Protein AF-S9VKH1-F1 (afdb_monomer)

Secondary structure (DSSP, 8-state):
-------HHHHHHHHHHHHHHSTT--PPPPPHHHHHHHHHHHHHHHHHHHHHHHHHHHSSSTT--HHHHHHHHHHHHHTT--HHHHHHHHHHHHH-HHHHHHHHHTGGG-GGGS--S-S---GGGTTSPPPP--------SSPPPP---------------------------HHHHHHHHHHHHHHHHHHHHHHHHH---HHHHHHHHHHHHHHHHHHHHHHHHHHT--

Sequence (230 aa):
MSYDEQSAPTMVYASLREAQKQGGGSLRPIPSYALYKVAREEELCVYRGACRVFLMHYGTATSLSKSAKRTLEDLRDELAIPAERADLELQAAAQDAVVQGVHRSGVLARRACFYDGVEDVPLEHAVQHAEDDDCVLLAPSKAMRVEGASSEGGARTGGAPTAGRTGAPRRKTPQAALLASINKIGREVAEAAKELVYTNDPKIRKEKTDVLLAKKEALLQLKKEISTYE

InterPro domains:
  IPR036142 ENT domain-like superfamily [G3DSA:1.10.1240.40] (32-203)

Organism: NCBI:txid28005

pLDDT: mean 70.94, std 22.24, range [27.12, 98.19]

Nearest PDB structures (foldseek):
  7s5k-assembly1_F  TM=8.665E-01  e=4.838E+00  Myxococcus xanthus
  7s5c-assembly1_D  TM=8.658E-01  e=5.660E+00  Myxococcus xanthus
  7s5c-assembly1_F  TM=8.651E-01  e=7.746E+00  Myxococcus xanthus

Foldseek 3Di:
DDPPPDQLVNVVVVLVVVCVVPPDDPRDDRDVVSVVVVLLVVLLVVLLVLLLVQCLAQVAPVRRDPVSVVVSVVSCVVSVPDPVSSVVSNVVSNPDPVSNLSNQQCCVVVVVVDDPVPPVDPPVPVPDDDDDPVPDSDHPPDDDDDDDDDDDDDDDDDDDDDDDDDDDDDDQDPVNVLVVVVVVLVVLLVVLVVCLVPDPDPVSVVVSVVVNVVSVVVVVVSVVVVVVVD

Structure (mmCIF, N/CA/C/O backbone):
data_AF-S9VKH1-F1
#
_entry.id   AF-S9VKH1-F1
#
loop_
_atom_site.group_PDB
_atom_site.id
_atom_site.type_symbol
_atom_site.label_atom_id
_atom_site.label_alt_id
_atom_site.label_comp_id
_atom_site.label_asym_id
_atom_site.label_entity_id
_atom_site.label_seq_id
_atom_site.pdbx_PDB_ins_code
_atom_site.Cartn_x
_atom_site.Cartn_y
_atom_site.Cartn_z
_atom_site.occupancy
_atom_site.B_iso_or_equiv
_atom_site.auth_seq_id
_atom_site.auth_comp_id
_atom_site.auth_asym_id
_atom_site.auth_atom_id
_atom_site.pdbx_PDB_model_num
ATOM 1 N N . MET A 1 1 ? 11.297 11.214 -26.733 1.00 36.59 1 MET A N 1
ATOM 2 C CA . MET A 1 1 ? 11.580 9.854 -26.231 1.00 36.59 1 MET A CA 1
ATOM 3 C C . MET A 1 1 ? 10.374 9.427 -25.419 1.00 36.59 1 MET A C 1
ATOM 5 O O . MET A 1 1 ? 10.215 9.932 -24.316 1.00 36.59 1 MET A O 1
ATOM 9 N N . SER A 1 2 ? 9.472 8.631 -26.000 1.00 32.81 2 SER A N 1
ATOM 10 C CA . SER A 1 2 ? 8.360 8.058 -25.240 1.00 32.81 2 SER A CA 1
ATOM 11 C C . SER A 1 2 ? 8.916 6.914 -24.400 1.00 32.81 2 SER A C 1
ATOM 13 O O . SER A 1 2 ? 9.533 5.988 -24.922 1.00 32.81 2 SER A O 1
ATOM 15 N N . TYR A 1 3 ? 8.775 7.029 -23.085 1.00 42.91 3 TYR A N 1
ATOM 16 C CA . TYR A 1 3 ? 8.915 5.887 -22.198 1.00 42.91 3 TYR A CA 1
ATOM 17 C C . TYR A 1 3 ? 7.622 5.095 -22.364 1.00 42.91 3 TYR A C 1
ATOM 19 O O . TYR A 1 3 ? 6.601 5.491 -21.809 1.00 42.91 3 TYR A O 1
ATOM 27 N N . ASP A 1 4 ? 7.641 4.067 -23.214 1.00 43.91 4 ASP A N 1
ATOM 28 C CA . ASP A 1 4 ? 6.502 3.163 -23.365 1.00 43.91 4 ASP A CA 1
ATOM 29 C C . ASP A 1 4 ? 6.060 2.660 -21.982 1.00 43.91 4 ASP A C 1
ATOM 31 O O . ASP A 1 4 ? 6.888 2.329 -21.129 1.00 43.91 4 ASP A O 1
ATOM 35 N N . GLU A 1 5 ? 4.744 2.673 -21.774 1.00 48.44 5 GLU A N 1
ATOM 36 C CA . GLU A 1 5 ? 3.996 2.552 -20.517 1.00 48.44 5 GLU A CA 1
ATOM 37 C C . GLU A 1 5 ? 4.103 1.170 -19.843 1.00 48.44 5 GLU A C 1
ATOM 39 O O . GLU A 1 5 ? 3.107 0.533 -19.505 1.00 48.44 5 GLU A O 1
ATOM 44 N N . GLN A 1 6 ? 5.312 0.669 -19.613 1.00 53.62 6 GLN A N 1
ATOM 45 C CA . GLN A 1 6 ? 5.518 -0.438 -18.687 1.00 53.62 6 GLN A CA 1
ATOM 46 C C . GLN A 1 6 ? 5.654 0.128 -17.273 1.00 53.62 6 GLN A C 1
ATOM 48 O O . GLN A 1 6 ? 6.485 0.998 -17.005 1.00 53.62 6 GLN A O 1
ATOM 53 N N . SER A 1 7 ? 4.803 -0.351 -16.360 1.00 65.31 7 SER A N 1
ATOM 54 C CA . SER A 1 7 ? 4.832 0.030 -14.947 1.00 65.31 7 SER A CA 1
ATOM 55 C C . SER A 1 7 ? 6.255 -0.133 -14.391 1.00 65.31 7 SER A C 1
ATOM 57 O O . SER A 1 7 ? 6.882 -1.178 -14.573 1.00 65.31 7 SER A O 1
ATOM 59 N N . ALA A 1 8 ? 6.791 0.907 -13.742 1.00 64.56 8 ALA A N 1
ATOM 60 C CA . ALA A 1 8 ? 8.169 0.923 -13.241 1.00 64.56 8 ALA A CA 1
ATOM 61 C C . ALA A 1 8 ? 8.512 -0.282 -12.332 1.00 64.56 8 ALA A C 1
ATOM 63 O O . ALA A 1 8 ? 9.588 -0.852 -12.521 1.00 64.56 8 ALA A O 1
ATOM 64 N N . PRO A 1 9 ? 7.609 -0.762 -11.449 1.00 62.75 9 PRO A N 1
ATOM 65 C CA . PRO A 1 9 ? 7.776 -2.035 -10.743 1.00 62.75 9 PRO A CA 1
ATOM 66 C C . PRO A 1 9 ? 8.068 -3.218 -11.668 1.00 62.75 9 PRO A C 1
ATOM 68 O O . PRO A 1 9 ? 9.020 -3.968 -11.453 1.00 62.75 9 PRO A O 1
ATOM 71 N N . THR A 1 10 ? 7.299 -3.367 -12.747 1.00 69.38 10 THR A N 1
ATOM 72 C CA . THR A 1 10 ? 7.461 -4.460 -13.713 1.00 69.38 10 THR A CA 1
ATOM 73 C C . THR A 1 10 ? 8.829 -4.409 -14.390 1.00 69.38 10 THR A C 1
ATOM 75 O O . THR A 1 10 ? 9.480 -5.445 -14.518 1.00 69.38 10 THR A O 1
ATOM 78 N N . MET A 1 11 ? 9.303 -3.210 -14.741 1.00 66.75 11 MET A N 1
ATOM 7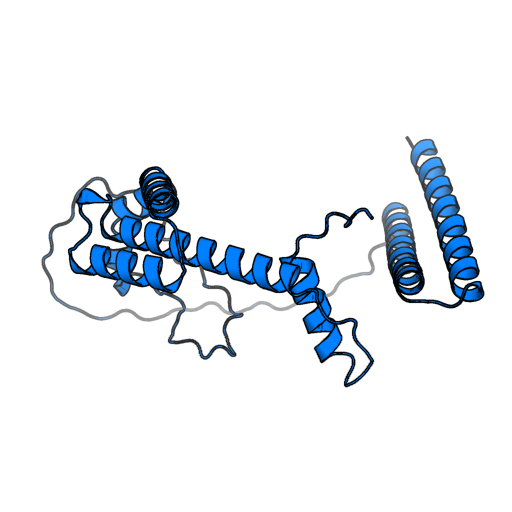9 C CA . MET A 1 11 ? 10.637 -2.998 -15.314 1.00 66.75 11 MET A CA 1
ATOM 80 C C . MET A 1 11 ? 11.759 -3.408 -14.352 1.00 66.75 11 MET A C 1
ATOM 82 O O . MET A 1 11 ? 12.715 -4.066 -14.770 1.00 66.75 11 MET A O 1
ATOM 86 N N . VAL A 1 12 ? 11.643 -3.061 -13.065 1.00 65.69 12 VAL A N 1
ATOM 87 C CA . VAL A 1 12 ? 12.657 -3.381 -12.048 1.00 65.69 12 VAL A CA 1
ATOM 88 C C . VAL A 1 12 ? 12.710 -4.887 -11.792 1.00 65.69 12 VAL A C 1
ATOM 90 O O . VAL A 1 12 ? 13.783 -5.487 -11.876 1.00 65.69 12 VAL A O 1
ATOM 93 N N . TYR A 1 13 ? 11.562 -5.529 -11.558 1.00 69.25 13 TYR A N 1
ATOM 94 C CA . TYR A 1 13 ? 11.518 -6.972 -11.304 1.00 69.25 13 TYR A CA 1
ATOM 95 C C . TYR A 1 13 ? 11.934 -7.804 -12.522 1.00 69.25 13 TYR A C 1
ATOM 97 O O . TYR A 1 13 ? 12.601 -8.827 -12.357 1.00 69.25 13 TYR A O 1
ATOM 105 N N . ALA A 1 14 ? 11.581 -7.381 -13.741 1.00 69.00 14 ALA A N 1
ATOM 106 C CA . ALA A 1 14 ? 12.033 -8.042 -14.964 1.00 69.00 14 ALA A CA 1
ATOM 107 C C . ALA A 1 14 ? 13.559 -7.954 -15.117 1.00 69.00 14 ALA A C 1
ATOM 109 O O . ALA A 1 14 ? 14.214 -8.982 -15.289 1.00 69.00 14 ALA A O 1
ATOM 110 N N . SER A 1 15 ? 14.125 -6.756 -14.945 1.00 65.19 15 SER A N 1
ATOM 111 C CA . SER A 1 15 ? 15.572 -6.529 -15.041 1.00 65.19 15 SER A CA 1
ATOM 112 C C . SER A 1 15 ? 16.356 -7.320 -13.983 1.00 65.19 15 SER A C 1
ATOM 114 O O . SER A 1 15 ? 17.387 -7.912 -14.294 1.00 65.19 15 SER A O 1
ATOM 116 N N . LEU A 1 16 ? 15.853 -7.409 -12.744 1.00 67.38 16 LEU A N 1
ATOM 117 C CA . LEU A 1 16 ? 16.478 -8.210 -11.681 1.00 67.38 16 LEU A CA 1
ATOM 118 C C . LEU A 1 16 ? 16.415 -9.719 -11.963 1.00 67.38 16 LEU A C 1
ATOM 120 O O . LEU A 1 16 ? 17.401 -10.428 -11.759 1.00 67.38 16 LEU A O 1
ATOM 124 N N . ARG A 1 17 ? 15.284 -10.226 -12.470 1.00 69.69 17 ARG A N 1
ATOM 125 C CA . ARG A 1 17 ? 15.150 -11.643 -12.859 1.00 69.69 17 ARG A CA 1
ATOM 126 C C . ARG A 1 17 ? 16.077 -12.012 -14.012 1.00 69.69 17 ARG A C 1
ATOM 128 O O . ARG A 1 17 ? 16.558 -13.141 -14.069 1.00 69.69 17 ARG A O 1
ATOM 135 N N . GLU A 1 18 ? 16.308 -11.094 -14.942 1.00 62.75 18 GLU A N 1
ATOM 136 C CA . GLU A 1 18 ? 17.268 -11.285 -16.029 1.00 62.75 18 GLU A CA 1
ATOM 137 C C . GLU A 1 18 ? 18.708 -11.249 -15.516 1.00 62.75 18 GLU A C 1
ATOM 139 O O . GLU A 1 18 ? 19.502 -12.108 -15.903 1.00 62.75 18 GLU A O 1
ATOM 144 N N . ALA A 1 19 ? 19.013 -10.358 -14.567 1.00 64.00 19 ALA A N 1
ATOM 145 C CA . ALA A 1 19 ? 20.318 -10.287 -13.917 1.00 64.00 19 ALA A CA 1
ATOM 146 C C . ALA A 1 19 ? 20.701 -11.577 -13.182 1.00 64.00 19 ALA A C 1
ATOM 148 O O . ALA A 1 19 ? 21.845 -12.017 -13.241 1.00 64.00 19 ALA A O 1
ATOM 149 N N . GLN A 1 20 ? 19.730 -12.220 -12.534 1.00 66.75 20 GLN A N 1
ATOM 150 C CA . GLN A 1 20 ? 19.931 -13.506 -11.862 1.00 66.75 20 GLN A CA 1
ATOM 151 C C . GLN A 1 20 ? 20.118 -14.676 -12.843 1.00 66.75 20 GLN A C 1
ATOM 153 O O . GLN A 1 20 ? 20.762 -15.664 -12.500 1.00 66.75 20 GLN A O 1
ATOM 158 N N . LYS A 1 21 ? 19.559 -14.587 -14.058 1.00 66.94 21 LYS A N 1
ATOM 159 C CA . LYS A 1 21 ? 19.636 -15.646 -15.082 1.00 66.94 21 LYS A CA 1
ATOM 160 C C . LYS A 1 21 ? 20.881 -15.544 -15.958 1.00 66.94 21 LYS A C 1
ATOM 162 O O . LYS A 1 21 ? 21.404 -16.567 -16.392 1.00 66.94 21 LYS A O 1
ATOM 167 N N . GLN A 1 22 ? 21.335 -14.330 -16.253 1.00 59.97 22 GLN A N 1
ATOM 168 C CA . GLN A 1 22 ? 22.537 -14.075 -17.039 1.00 59.97 22 GLN A CA 1
ATOM 169 C C . GLN A 1 22 ? 23.691 -13.783 -16.082 1.00 59.97 22 GLN A C 1
ATOM 171 O O . GLN A 1 22 ? 23.935 -12.630 -15.748 1.00 59.97 22 GLN A O 1
ATOM 176 N N . GLY A 1 23 ? 24.392 -14.824 -15.625 1.00 53.25 23 GLY A N 1
ATOM 177 C CA . GLY A 1 23 ? 25.544 -14.710 -14.722 1.00 53.25 23 GLY A CA 1
ATOM 178 C C . GLY A 1 23 ? 26.703 -13.882 -15.298 1.00 53.25 23 GLY A C 1
ATOM 179 O O . GLY A 1 23 ? 27.695 -14.442 -15.751 1.00 53.25 23 GLY A O 1
ATOM 180 N N . GLY A 1 24 ? 26.583 -12.552 -15.269 1.00 54.09 24 GLY A N 1
ATOM 181 C CA . GLY A 1 24 ? 27.633 -11.594 -15.629 1.00 54.09 24 GLY A CA 1
ATOM 182 C C . GLY A 1 24 ? 27.553 -10.975 -17.032 1.00 54.09 24 GLY A C 1
ATOM 183 O O . GLY A 1 24 ? 28.490 -10.287 -17.431 1.00 54.09 24 GLY A O 1
ATOM 184 N N . GLY A 1 25 ? 26.469 -11.173 -17.791 1.00 54.56 25 GLY A N 1
ATOM 185 C CA . GLY A 1 25 ? 26.247 -10.422 -19.037 1.00 54.56 25 GLY A CA 1
ATOM 186 C C . GLY A 1 25 ? 25.967 -8.944 -18.742 1.00 54.56 25 GLY A C 1
ATOM 187 O O . GLY A 1 25 ? 25.283 -8.648 -17.768 1.00 54.56 25 GLY A O 1
ATOM 188 N N . SER A 1 26 ? 26.504 -8.015 -19.545 1.00 54.28 26 SER A N 1
ATOM 189 C CA . SER A 1 26 ? 26.348 -6.557 -19.372 1.00 54.28 26 SER A CA 1
ATOM 190 C C . SER A 1 26 ? 24.872 -6.137 -19.427 1.00 54.28 26 SER A C 1
ATOM 192 O O . SER A 1 26 ? 24.323 -5.819 -20.482 1.00 54.28 26 SER A O 1
ATOM 194 N N . LEU A 1 27 ? 24.215 -6.168 -18.271 1.00 57.12 27 LEU A N 1
ATOM 195 C CA . LEU A 1 27 ? 22.849 -5.702 -18.100 1.00 57.12 27 LEU A CA 1
ATOM 196 C C . LEU A 1 27 ? 22.855 -4.181 -18.140 1.00 57.12 27 LEU A C 1
ATOM 198 O O . LEU A 1 27 ? 23.728 -3.529 -17.559 1.00 57.12 27 LEU A O 1
ATOM 202 N N . ARG A 1 28 ? 21.867 -3.602 -18.822 1.00 57.34 28 ARG A N 1
ATOM 203 C CA . ARG A 1 28 ? 21.678 -2.154 -18.770 1.00 57.34 28 ARG A CA 1
ATOM 204 C C . ARG A 1 28 ? 21.356 -1.762 -17.324 1.00 57.34 28 ARG A C 1
ATOM 206 O O . ARG A 1 28 ? 20.462 -2.369 -16.734 1.00 57.34 28 ARG A O 1
ATOM 213 N N . PRO A 1 29 ? 22.051 -0.767 -16.751 1.00 66.00 29 PRO A N 1
ATOM 214 C CA . PRO A 1 29 ? 21.738 -0.303 -15.410 1.00 66.00 29 PRO A CA 1
ATOM 215 C C . PRO A 1 29 ? 20.311 0.252 -15.379 1.00 66.00 29 PRO A C 1
ATOM 217 O O . PRO A 1 29 ? 19.903 1.002 -16.271 1.00 66.00 29 PRO A O 1
ATOM 220 N N . ILE A 1 30 ? 19.550 -0.127 -14.352 1.00 65.38 30 ILE A N 1
ATOM 221 C CA . ILE A 1 30 ? 18.202 0.395 -14.126 1.00 65.38 30 ILE A CA 1
ATOM 222 C C . ILE A 1 30 ? 18.328 1.884 -13.758 1.00 65.38 30 ILE A C 1
ATOM 224 O O . ILE A 1 30 ? 19.106 2.212 -12.858 1.00 65.38 30 ILE A O 1
ATOM 228 N N . PRO A 1 31 ? 17.580 2.799 -14.403 1.00 74.38 31 PRO A N 1
ATOM 229 C CA . PRO A 1 31 ? 17.620 4.215 -14.051 1.00 74.38 31 PRO A CA 1
ATOM 230 C C . PRO A 1 31 ? 17.220 4.451 -12.590 1.00 74.38 31 PRO A C 1
ATOM 232 O O . PRO A 1 31 ? 16.199 3.933 -12.136 1.00 74.38 31 PRO A O 1
ATOM 235 N N . SER A 1 32 ? 17.957 5.304 -11.872 1.00 78.94 32 SER A N 1
ATOM 236 C CA . SER A 1 32 ? 17.696 5.595 -10.452 1.00 78.94 32 SER A CA 1
ATOM 237 C C . SER A 1 32 ? 16.280 6.110 -10.189 1.00 78.94 32 SER A C 1
ATOM 239 O O . SER A 1 32 ? 15.697 5.793 -9.160 1.00 78.94 32 SER A O 1
ATOM 241 N N . TYR A 1 33 ? 15.690 6.850 -11.135 1.00 79.00 33 TYR A N 1
ATOM 242 C CA . TYR A 1 33 ? 14.297 7.294 -11.034 1.00 79.00 33 TYR A CA 1
ATOM 243 C C . TYR A 1 33 ? 13.304 6.122 -11.003 1.00 79.00 33 TYR A C 1
ATOM 245 O O . TYR A 1 33 ? 12.333 6.168 -10.255 1.00 79.00 33 TYR A O 1
ATOM 253 N N . ALA A 1 34 ? 13.548 5.057 -11.774 1.00 74.12 34 ALA A N 1
ATOM 254 C CA . ALA A 1 34 ? 12.687 3.877 -11.765 1.00 74.12 34 ALA A CA 1
ATOM 255 C C . ALA A 1 34 ? 12.792 3.130 -10.429 1.00 74.12 34 ALA A C 1
ATOM 257 O O . ALA A 1 34 ? 11.771 2.736 -9.877 1.00 74.12 34 ALA A O 1
ATOM 258 N N . LEU A 1 35 ? 14.004 3.011 -9.875 1.00 76.00 35 LEU A N 1
ATOM 259 C CA . LEU A 1 35 ? 14.219 2.438 -8.542 1.00 76.00 35 LEU A CA 1
ATOM 260 C C . LEU A 1 35 ? 13.530 3.270 -7.453 1.00 76.00 35 LEU A C 1
ATOM 262 O O . LEU A 1 35 ? 12.805 2.718 -6.632 1.00 76.00 35 LEU A O 1
ATOM 266 N N . TYR A 1 36 ? 13.703 4.594 -7.487 1.00 83.19 36 TYR A N 1
ATOM 267 C CA . TYR A 1 36 ? 13.055 5.509 -6.548 1.00 83.19 36 TYR A CA 1
ATOM 268 C C . TYR A 1 36 ? 11.532 5.436 -6.639 1.00 83.19 36 TYR A C 1
ATOM 270 O O . TYR A 1 36 ? 10.866 5.384 -5.614 1.00 83.19 36 TYR A O 1
ATOM 278 N N . LYS A 1 37 ? 10.968 5.399 -7.853 1.00 85.44 37 LYS A N 1
ATOM 279 C CA . LYS A 1 37 ? 9.520 5.295 -8.043 1.00 85.44 37 LYS A CA 1
ATOM 280 C C . LYS A 1 37 ? 8.960 4.033 -7.386 1.00 85.44 37 LYS A C 1
ATOM 282 O O . LYS A 1 37 ? 7.969 4.131 -6.676 1.00 85.44 37 LYS A O 1
ATOM 287 N N . VAL A 1 38 ? 9.613 2.887 -7.582 1.00 84.69 38 VAL A N 1
ATOM 288 C CA . VAL A 1 38 ? 9.203 1.627 -6.943 1.00 84.69 38 VAL A CA 1
ATOM 289 C C . VAL A 1 38 ? 9.315 1.726 -5.426 1.00 84.69 38 VAL A C 1
ATOM 291 O O . VAL A 1 38 ? 8.347 1.437 -4.735 1.00 84.69 38 VAL A O 1
ATOM 294 N N . ALA A 1 39 ? 10.450 2.200 -4.905 1.00 85.62 39 ALA A N 1
ATOM 295 C CA . ALA A 1 39 ? 10.629 2.380 -3.465 1.00 85.62 39 ALA A CA 1
ATOM 296 C C . ALA A 1 39 ? 9.550 3.301 -2.870 1.00 85.62 39 ALA A C 1
ATOM 298 O O . ALA A 1 39 ? 8.947 2.976 -1.853 1.00 85.62 39 ALA A O 1
ATOM 299 N N . ARG A 1 40 ? 9.236 4.406 -3.553 1.00 93.12 40 ARG A N 1
ATOM 300 C CA . ARG A 1 40 ? 8.226 5.364 -3.105 1.00 93.12 40 ARG A CA 1
ATOM 301 C C . ARG A 1 40 ? 6.809 4.791 -3.141 1.00 93.12 40 ARG A C 1
ATOM 303 O O . ARG A 1 40 ? 5.997 5.111 -2.277 1.00 93.12 40 ARG A O 1
ATOM 310 N N . GLU A 1 41 ? 6.492 3.966 -4.134 1.00 91.69 41 GLU A N 1
ATOM 311 C CA . GLU A 1 41 ? 5.215 3.247 -4.204 1.00 91.69 41 GLU A CA 1
ATOM 312 C C . GLU A 1 41 ? 5.086 2.229 -3.058 1.00 91.69 41 GLU A C 1
ATOM 314 O O . GLU A 1 41 ? 4.023 2.150 -2.443 1.00 91.69 41 GLU A O 1
ATOM 319 N N . GLU A 1 42 ? 6.166 1.525 -2.708 1.00 93.50 42 GLU A N 1
ATOM 320 C CA . GLU A 1 42 ? 6.204 0.607 -1.561 1.00 93.50 42 GLU A CA 1
ATOM 321 C C . GLU A 1 42 ? 6.024 1.343 -0.225 1.00 93.50 42 GLU A C 1
ATOM 323 O O . GLU A 1 42 ? 5.181 0.947 0.576 1.00 93.50 42 GLU A O 1
ATOM 328 N N . GLU A 1 43 ? 6.726 2.460 0.001 1.00 95.88 43 GLU A N 1
ATOM 329 C CA . GLU A 1 43 ? 6.562 3.303 1.200 1.00 95.88 43 GLU A CA 1
ATOM 330 C C . GLU A 1 43 ? 5.092 3.709 1.409 1.00 95.88 43 GLU A C 1
ATOM 332 O O . GLU A 1 43 ? 4.531 3.570 2.500 1.00 95.88 43 GLU A O 1
ATOM 337 N N . LEU A 1 44 ? 4.435 4.164 0.337 1.00 95.06 44 LEU A N 1
ATOM 338 C CA . LEU A 1 44 ? 3.024 4.551 0.366 1.00 95.06 44 LEU A CA 1
ATOM 339 C C . LEU A 1 44 ? 2.105 3.351 0.635 1.00 95.06 44 LEU A C 1
ATOM 341 O O . LEU A 1 44 ? 1.158 3.464 1.418 1.00 95.06 44 LEU A O 1
ATOM 345 N N . CYS A 1 45 ? 2.376 2.204 0.011 1.00 95.56 45 CYS A N 1
ATOM 346 C CA . CYS A 1 45 ? 1.616 0.972 0.213 1.00 95.56 45 CYS A CA 1
ATOM 347 C C . CYS A 1 45 ? 1.729 0.450 1.650 1.00 95.56 45 CYS A C 1
ATOM 349 O O . CYS A 1 45 ? 0.711 0.072 2.237 1.00 95.56 45 CYS A O 1
ATOM 351 N N . VAL A 1 46 ? 2.930 0.474 2.232 1.00 97.44 46 VAL A N 1
ATOM 352 C CA . VAL A 1 46 ? 3.182 0.075 3.623 1.00 97.44 46 VAL A CA 1
ATOM 353 C C . VAL A 1 46 ? 2.407 0.974 4.579 1.00 97.44 46 VAL A C 1
ATOM 355 O O . VAL A 1 46 ? 1.664 0.466 5.422 1.00 97.44 46 VAL A O 1
ATOM 358 N N . TYR A 1 47 ? 2.506 2.297 4.417 1.00 98.19 47 TYR A N 1
ATOM 359 C CA . TYR A 1 47 ? 1.793 3.239 5.280 1.00 98.19 47 TYR A CA 1
ATOM 360 C C . TYR A 1 47 ? 0.271 3.054 5.193 1.00 98.19 47 TYR A C 1
ATOM 362 O O . TYR A 1 47 ? -0.410 2.923 6.212 1.00 98.19 47 TYR A O 1
ATOM 370 N N . ARG A 1 48 ? -0.267 2.930 3.971 1.00 97.75 48 ARG A N 1
ATOM 371 C CA . ARG A 1 48 ? -1.686 2.626 3.733 1.00 97.75 48 ARG A CA 1
ATOM 372 C C . ARG A 1 48 ? -2.112 1.322 4.409 1.00 97.75 48 ARG A C 1
ATOM 374 O O . ARG A 1 48 ? -3.178 1.259 5.026 1.00 97.75 48 ARG A O 1
ATOM 381 N N . GLY A 1 49 ? -1.304 0.271 4.281 1.00 97.38 49 GLY A N 1
ATOM 382 C CA . GLY A 1 49 ? -1.536 -1.021 4.923 1.00 97.38 49 GLY A CA 1
ATOM 383 C C . GLY A 1 49 ? -1.608 -0.895 6.443 1.00 97.38 49 GLY A C 1
ATOM 384 O O . GLY A 1 49 ? -2.567 -1.375 7.050 1.00 97.38 49 GLY A O 1
ATOM 385 N N . ALA A 1 50 ? -0.661 -0.171 7.043 1.00 97.88 50 ALA A N 1
ATOM 386 C CA . ALA A 1 50 ? -0.638 0.096 8.476 1.00 97.88 50 ALA A CA 1
ATOM 387 C C . ALA A 1 50 ? -1.909 0.827 8.936 1.00 97.88 50 ALA A C 1
ATOM 389 O O . ALA A 1 50 ? -2.586 0.344 9.846 1.00 97.88 50 ALA A O 1
ATOM 390 N N . CYS A 1 51 ? -2.300 1.924 8.273 1.00 97.75 51 CYS A N 1
ATOM 391 C CA . CYS A 1 51 ? -3.532 2.660 8.586 1.00 97.75 51 CYS A CA 1
ATOM 392 C C . CYS A 1 51 ? -4.759 1.740 8.598 1.00 97.75 51 CYS A C 1
ATOM 394 O O . CYS A 1 51 ? -5.542 1.751 9.549 1.00 97.75 51 CYS A O 1
ATOM 396 N N . ARG A 1 52 ? -4.907 0.902 7.566 1.00 98.19 52 ARG A N 1
ATOM 397 C CA . ARG A 1 52 ? -6.011 -0.061 7.467 1.00 98.19 52 ARG A CA 1
ATOM 398 C C . ARG A 1 52 ? -6.009 -1.051 8.622 1.00 98.19 52 ARG A C 1
ATOM 400 O O . ARG A 1 52 ? -7.045 -1.222 9.253 1.00 98.19 52 ARG A O 1
ATOM 407 N N . VAL A 1 53 ? -4.873 -1.685 8.911 1.00 97.19 53 VAL A N 1
ATOM 408 C CA . VAL A 1 53 ? -4.763 -2.689 9.981 1.00 97.19 53 VAL A CA 1
ATOM 409 C C . VAL A 1 53 ? -5.077 -2.067 11.339 1.00 97.19 53 VAL A C 1
ATOM 411 O O . VAL A 1 53 ? -5.877 -2.618 12.095 1.00 97.19 53 VAL A O 1
ATOM 414 N N . PHE A 1 54 ? -4.535 -0.886 11.638 1.00 97.50 54 PHE A N 1
ATOM 415 C CA . PHE A 1 54 ? -4.872 -0.185 12.874 1.00 97.50 54 PHE A CA 1
ATOM 416 C C . PHE A 1 54 ? -6.376 0.106 12.961 1.00 97.50 54 PHE A C 1
ATOM 418 O O . PHE A 1 54 ? -6.991 -0.157 13.993 1.00 97.50 54 PHE A O 1
ATOM 425 N N . LEU A 1 55 ? -7.016 0.556 11.884 1.00 96.94 55 LEU A N 1
ATOM 426 C CA . LEU A 1 55 ? -8.461 0.790 11.900 1.00 96.94 55 LEU A CA 1
ATOM 427 C C . LEU A 1 55 ? -9.301 -0.495 11.929 1.00 96.94 55 LEU A C 1
ATOM 429 O O . LEU A 1 55 ? -10.399 -0.467 12.473 1.00 96.94 55 LEU A O 1
ATOM 433 N N . MET A 1 56 ? -8.793 -1.639 11.471 1.00 96.94 56 MET A N 1
ATOM 434 C CA . MET A 1 56 ? -9.451 -2.931 11.713 1.00 96.94 56 MET A CA 1
ATOM 435 C C . MET A 1 56 ? -9.482 -3.271 13.213 1.00 96.94 56 MET A C 1
ATOM 437 O O . MET A 1 56 ? -10.459 -3.832 13.705 1.00 96.94 56 MET A O 1
ATOM 441 N N . HIS A 1 57 ? -8.436 -2.904 13.960 1.00 95.06 57 HIS A N 1
ATOM 442 C CA . HIS A 1 57 ? -8.367 -3.113 15.408 1.00 95.06 57 HIS A CA 1
ATOM 443 C C . HIS A 1 57 ? -9.198 -2.093 16.199 1.00 95.06 57 HIS A C 1
ATOM 445 O O . HIS A 1 57 ?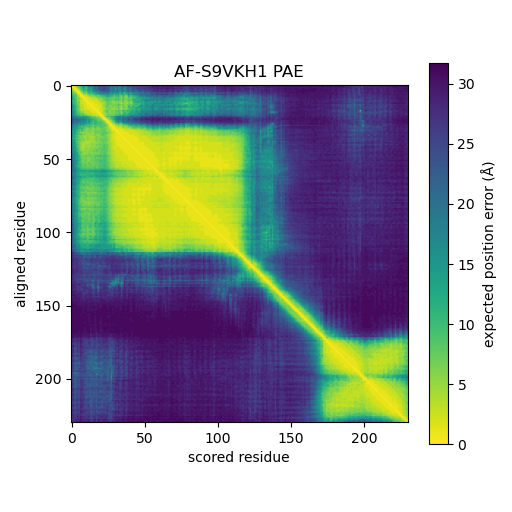 -9.923 -2.471 17.117 1.00 95.06 57 HIS A O 1
ATOM 451 N N . TYR A 1 58 ? -9.110 -0.810 15.847 1.00 93.75 58 TYR A N 1
ATOM 452 C CA . TYR A 1 58 ? -9.658 0.282 16.659 1.00 93.75 58 TYR A CA 1
ATOM 453 C C . TYR A 1 58 ? -10.976 0.860 16.121 1.00 93.75 58 TYR A C 1
ATOM 455 O O . TYR A 1 58 ? -11.734 1.452 16.886 1.00 93.75 58 TYR A O 1
ATOM 463 N N . GLY A 1 59 ? -11.284 0.679 14.839 1.00 90.12 59 GLY A N 1
ATOM 464 C CA . GLY A 1 59 ? -12.523 1.116 14.191 1.00 90.12 59 GLY A CA 1
ATOM 465 C C . GLY A 1 59 ? -12.462 2.520 13.595 1.00 90.12 59 GLY A C 1
ATOM 466 O O . GLY A 1 59 ? -12.823 2.704 12.434 1.00 90.12 59 GLY A O 1
ATOM 467 N N . THR A 1 60 ? -11.996 3.517 14.353 1.00 91.31 60 THR A N 1
ATOM 468 C CA . THR A 1 60 ? -11.905 4.914 13.898 1.00 91.31 60 THR A CA 1
ATOM 469 C C . THR A 1 60 ? -10.553 5.535 14.247 1.00 91.31 60 THR A C 1
ATOM 471 O O . THR A 1 60 ? -9.842 5.085 15.143 1.00 91.31 60 THR A O 1
ATOM 474 N N . ALA A 1 61 ? -10.186 6.618 13.558 1.00 89.25 61 ALA A N 1
ATOM 475 C CA . ALA A 1 61 ? -8.956 7.351 13.869 1.00 89.25 61 ALA A CA 1
ATOM 476 C C . ALA A 1 61 ? -8.984 7.963 15.287 1.00 89.25 61 ALA A C 1
ATOM 478 O O . ALA A 1 61 ? -7.954 8.096 15.950 1.00 89.25 61 ALA A O 1
ATOM 479 N N . THR A 1 62 ? -10.177 8.304 15.785 1.00 90.75 62 THR A N 1
ATOM 480 C CA . THR A 1 62 ? -10.365 8.871 17.125 1.00 90.75 62 THR A CA 1
ATOM 481 C C . THR A 1 62 ? -10.173 7.843 18.236 1.00 90.75 62 THR A C 1
ATOM 483 O O . THR A 1 62 ? -9.681 8.214 19.302 1.00 90.75 62 THR A O 1
ATOM 486 N N . SER A 1 63 ? -10.493 6.570 17.990 1.00 92.50 63 SER A N 1
ATOM 487 C CA . SER A 1 63 ? -10.349 5.476 18.957 1.00 92.50 63 SER A CA 1
ATOM 488 C C . SER A 1 63 ? -8.959 4.833 18.968 1.00 92.50 63 SER A C 1
ATOM 490 O O . SER A 1 63 ? -8.703 3.959 19.799 1.00 92.50 63 SER A O 1
ATOM 492 N N . LEU A 1 64 ? -8.045 5.263 18.089 1.00 93.94 64 LEU A N 1
ATOM 493 C CA . LEU A 1 64 ? -6.659 4.798 18.106 1.00 93.94 64 LEU A CA 1
ATOM 494 C C . LEU A 1 64 ? -6.019 5.045 19.477 1.00 93.94 64 LEU A C 1
ATOM 496 O O . LEU A 1 64 ? -6.057 6.156 20.020 1.00 93.94 64 LEU A O 1
ATOM 500 N N . SER A 1 65 ? -5.378 4.006 20.013 1.00 95.00 65 SER A N 1
ATOM 501 C CA . SER A 1 65 ? -4.599 4.120 21.245 1.00 95.00 65 SER A CA 1
ATOM 502 C C . SER A 1 65 ? -3.431 5.099 21.072 1.00 95.00 65 SER A C 1
ATOM 504 O O . SER A 1 65 ? -2.942 5.323 19.963 1.00 95.00 65 SER A O 1
ATOM 506 N N . LYS A 1 66 ? -2.927 5.655 22.182 1.00 96.25 66 LYS A N 1
ATOM 507 C CA . LYS A 1 66 ? -1.735 6.524 22.162 1.00 96.25 66 LYS A CA 1
ATOM 508 C C . LYS A 1 66 ? -0.534 5.827 21.511 1.00 96.25 66 LYS A C 1
ATOM 510 O O . LYS A 1 66 ? 0.210 6.466 20.777 1.00 96.25 66 LYS A O 1
ATOM 515 N N . SER A 1 67 ? -0.377 4.524 21.757 1.00 96.31 67 SER A N 1
ATOM 516 C CA . SER A 1 67 ? 0.684 3.725 21.141 1.00 96.31 67 SER A CA 1
ATOM 517 C C . SER A 1 67 ? 0.506 3.627 19.629 1.00 96.31 67 SER A C 1
ATOM 519 O O . SER A 1 67 ? 1.457 3.879 18.907 1.00 96.31 67 SER A O 1
ATOM 521 N N . ALA A 1 68 ? -0.703 3.323 19.147 1.00 95.25 68 ALA A N 1
ATOM 522 C CA . ALA A 1 68 ? -0.979 3.207 17.715 1.00 95.25 68 ALA A CA 1
ATOM 523 C C . ALA A 1 68 ? -0.760 4.533 16.970 1.00 95.25 68 ALA A C 1
ATOM 525 O O . ALA A 1 68 ? -0.180 4.541 15.889 1.00 95.25 68 ALA A O 1
ATOM 526 N N . LYS A 1 69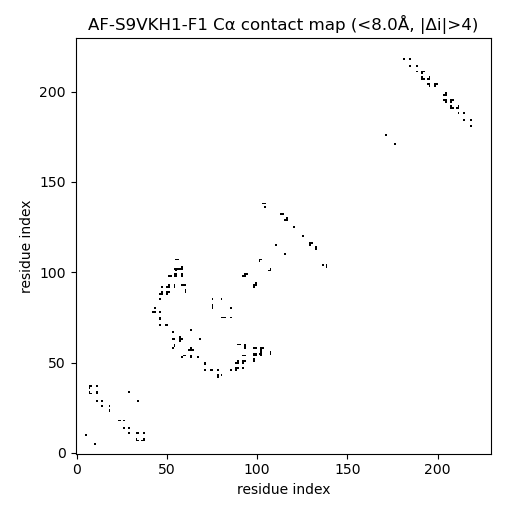 ? -1.173 5.660 17.570 1.00 96.19 69 LYS A N 1
ATOM 527 C CA . LYS A 1 69 ? -0.916 7.000 17.018 1.00 96.19 69 LYS A CA 1
ATOM 528 C C . LYS A 1 69 ? 0.579 7.270 16.891 1.00 96.19 69 LYS A C 1
ATOM 530 O O . LYS A 1 69 ? 1.031 7.619 15.810 1.00 96.19 69 LYS A O 1
ATOM 535 N N . ARG A 1 70 ? 1.342 7.008 17.956 1.00 97.56 70 ARG A N 1
ATOM 536 C CA . ARG A 1 70 ? 2.799 7.166 17.939 1.00 97.56 70 ARG A CA 1
ATOM 537 C C . ARG A 1 70 ? 3.461 6.267 16.895 1.00 97.56 70 ARG A C 1
ATOM 539 O O . ARG A 1 70 ? 4.306 6.738 16.159 1.00 97.56 70 ARG A O 1
ATOM 546 N N . THR A 1 71 ? 3.043 5.008 16.770 1.00 97.62 71 THR A N 1
ATOM 547 C CA . THR A 1 71 ? 3.581 4.111 15.736 1.00 97.62 71 THR A CA 1
ATOM 548 C C . THR A 1 71 ? 3.313 4.635 14.325 1.00 97.62 71 THR A C 1
ATOM 550 O O . THR A 1 71 ? 4.187 4.542 13.471 1.00 97.62 71 THR A O 1
ATOM 553 N N . LEU A 1 72 ? 2.130 5.197 14.064 1.00 96.94 72 LEU A N 1
ATOM 554 C CA . LEU A 1 72 ? 1.823 5.817 12.773 1.00 96.94 72 LEU A CA 1
ATOM 555 C C . LEU A 1 72 ? 2.592 7.124 12.542 1.00 96.94 72 LEU A C 1
ATOM 557 O O . LEU A 1 72 ? 2.893 7.431 11.394 1.00 96.94 72 LEU A O 1
ATOM 561 N N . GLU A 1 73 ? 2.900 7.888 13.590 1.00 97.44 73 GLU A N 1
ATOM 562 C CA . GLU A 1 73 ? 3.759 9.077 13.515 1.00 97.44 73 GLU A CA 1
ATOM 563 C C . GLU A 1 73 ? 5.214 8.688 13.225 1.00 97.44 73 GLU A C 1
ATOM 565 O O . GLU A 1 73 ? 5.790 9.192 12.266 1.00 97.44 73 GLU A O 1
ATOM 570 N N . ASP A 1 74 ? 5.764 7.726 13.970 1.00 98.00 74 ASP A N 1
ATOM 571 C CA . ASP A 1 74 ? 7.120 7.208 13.767 1.00 98.00 74 ASP A CA 1
ATOM 572 C C . ASP A 1 74 ? 7.261 6.637 12.340 1.00 98.00 74 ASP A C 1
ATOM 574 O O . ASP A 1 74 ? 8.187 6.978 11.609 1.00 98.00 74 ASP A O 1
ATOM 578 N N . LEU A 1 75 ? 6.290 5.833 11.883 1.00 97.62 75 LEU A N 1
ATOM 579 C CA . LEU A 1 75 ? 6.295 5.270 10.528 1.00 97.62 75 LEU A CA 1
ATOM 580 C C . LEU A 1 75 ? 6.148 6.347 9.444 1.00 97.62 75 LEU A C 1
ATOM 582 O O . LEU A 1 75 ? 6.726 6.222 8.365 1.00 97.62 75 LEU A O 1
ATOM 586 N N . ARG A 1 76 ? 5.365 7.398 9.706 1.00 97.31 76 ARG A N 1
ATOM 587 C CA . ARG A 1 76 ? 5.218 8.530 8.784 1.00 97.31 76 ARG A CA 1
ATOM 588 C C . ARG A 1 76 ? 6.563 9.223 8.586 1.00 97.31 76 ARG A C 1
ATOM 590 O O . ARG A 1 76 ? 6.905 9.542 7.448 1.00 97.31 76 ARG A O 1
ATOM 597 N N . ASP A 1 77 ? 7.291 9.449 9.673 1.00 97.06 77 ASP A N 1
ATOM 598 C CA . ASP A 1 77 ? 8.564 10.158 9.650 1.00 97.06 77 ASP A CA 1
ATOM 599 C C . ASP A 1 77 ? 9.656 9.305 8.967 1.00 97.06 77 ASP A C 1
ATOM 601 O O . ASP A 1 77 ? 10.341 9.809 8.077 1.00 97.06 77 ASP A O 1
ATOM 605 N N . GLU A 1 78 ? 9.738 8.001 9.268 1.00 97.62 78 GLU A N 1
ATOM 606 C CA . GLU A 1 78 ? 10.678 7.059 8.626 1.00 97.62 78 GLU A CA 1
ATOM 607 C C . GLU A 1 78 ? 10.439 6.902 7.114 1.00 97.62 78 GLU A C 1
ATOM 609 O O . GLU A 1 78 ? 11.379 6.883 6.322 1.00 97.62 78 GLU A O 1
ATOM 614 N N . LEU A 1 79 ? 9.174 6.825 6.688 1.00 97.44 79 LEU A N 1
ATOM 615 C CA . LEU A 1 79 ? 8.801 6.668 5.275 1.00 97.44 79 LEU A CA 1
ATOM 616 C C . LEU A 1 79 ? 8.632 8.016 4.548 1.00 97.44 79 LEU A C 1
ATOM 618 O O . LEU A 1 79 ? 8.117 8.065 3.427 1.00 97.44 79 LEU A O 1
ATOM 622 N N . ALA A 1 80 ? 9.009 9.129 5.185 1.00 97.25 80 ALA A N 1
ATOM 623 C CA . ALA A 1 80 ? 8.879 10.486 4.655 1.00 97.25 80 ALA A CA 1
ATOM 624 C C . ALA A 1 80 ? 7.483 10.779 4.060 1.00 97.25 80 ALA A C 1
ATOM 626 O O . ALA A 1 80 ? 7.346 11.311 2.950 1.00 97.25 80 ALA A O 1
ATOM 627 N N . ILE A 1 81 ? 6.419 10.377 4.757 1.00 97.69 81 ILE A N 1
ATOM 628 C CA . ILE A 1 81 ? 5.033 10.573 4.319 1.00 97.69 81 ILE A CA 1
ATOM 629 C C . ILE A 1 81 ? 4.566 11.973 4.750 1.00 97.69 81 ILE A C 1
ATOM 631 O O . ILE A 1 81 ? 4.557 12.278 5.941 1.00 97.69 81 ILE A O 1
ATOM 635 N N . PRO A 1 82 ? 4.143 12.853 3.824 1.00 97.00 82 PRO A N 1
ATOM 636 C CA . PRO A 1 82 ? 3.615 14.165 4.194 1.00 97.00 82 PRO A CA 1
ATOM 637 C C . PRO A 1 82 ? 2.369 14.046 5.079 1.00 97.00 82 PRO A C 1
ATOM 639 O O . PRO A 1 82 ? 1.539 13.166 4.848 1.00 97.00 82 PRO A O 1
ATOM 642 N N . ALA A 1 83 ? 2.195 14.965 6.034 1.00 96.38 83 ALA A N 1
ATOM 643 C CA . ALA A 1 83 ? 1.053 14.956 6.956 1.00 96.38 83 ALA A CA 1
ATOM 644 C C . ALA A 1 83 ? -0.299 14.920 6.220 1.00 96.38 83 ALA A C 1
ATOM 646 O O . ALA A 1 83 ? -1.135 14.074 6.517 1.00 96.38 83 ALA A O 1
ATOM 647 N N . GLU A 1 84 ? -0.458 15.736 5.174 1.00 97.00 84 GLU A N 1
ATOM 648 C CA . GLU A 1 84 ? -1.667 15.750 4.337 1.00 97.00 84 GLU A CA 1
ATOM 649 C C . GLU A 1 84 ? -1.961 14.379 3.709 1.00 97.00 84 GLU A C 1
ATOM 651 O O . GLU A 1 84 ? -3.108 13.938 3.652 1.00 97.00 84 GLU A O 1
ATOM 656 N N . ARG A 1 85 ? -0.919 13.669 3.255 1.00 97.44 85 ARG A N 1
ATOM 657 C CA . ARG A 1 85 ? -1.077 12.327 2.687 1.00 97.44 85 ARG A CA 1
ATOM 658 C C . ARG A 1 85 ? -1.435 11.313 3.767 1.00 97.44 85 ARG A C 1
ATOM 660 O O . ARG A 1 85 ? -2.275 10.454 3.518 1.00 97.44 85 ARG A O 1
ATOM 667 N N . ALA A 1 86 ? -0.822 11.410 4.942 1.00 97.25 86 ALA A N 1
ATOM 668 C CA . ALA A 1 86 ? -1.126 10.532 6.064 1.00 97.25 86 ALA A CA 1
ATOM 669 C C . ALA A 1 86 ? -2.596 10.652 6.503 1.00 97.25 86 ALA A C 1
ATOM 671 O O . ALA A 1 86 ? -3.269 9.635 6.688 1.00 97.25 86 ALA A O 1
ATOM 672 N N . ASP A 1 87 ? -3.114 11.881 6.579 1.00 96.31 87 ASP A N 1
ATOM 673 C CA . ASP A 1 87 ? -4.514 12.149 6.914 1.00 96.31 87 ASP A CA 1
ATOM 674 C C . ASP A 1 87 ? -5.471 11.551 5.873 1.00 96.31 87 ASP A C 1
ATOM 676 O O . ASP A 1 87 ? -6.470 10.923 6.233 1.00 96.31 87 ASP A O 1
ATOM 680 N N . LEU A 1 88 ? -5.137 11.668 4.582 1.00 97.44 88 LEU A N 1
ATOM 681 C CA . LEU A 1 88 ? -5.913 11.060 3.498 1.00 97.44 88 LEU A CA 1
ATOM 682 C C . LEU A 1 88 ? -5.937 9.529 3.576 1.00 97.44 88 LEU A C 1
ATOM 684 O O . LEU A 1 88 ? -6.996 8.936 3.379 1.00 97.44 88 LEU A O 1
ATOM 688 N N . GLU A 1 89 ? -4.811 8.874 3.879 1.00 97.94 89 GLU A N 1
ATOM 689 C CA . GLU A 1 89 ? -4.767 7.410 4.020 1.00 97.94 89 GLU A CA 1
ATOM 690 C C . GLU A 1 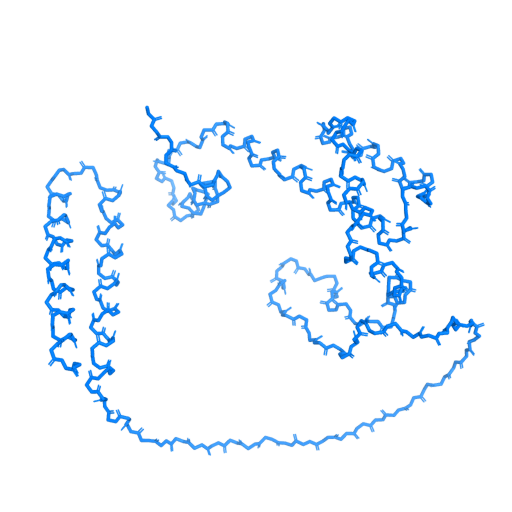89 ? -5.598 6.932 5.220 1.00 97.94 89 GLU A C 1
ATOM 692 O O . GLU A 1 89 ? -6.342 5.953 5.115 1.00 97.94 89 GLU A O 1
ATOM 697 N N . LEU A 1 90 ? -5.544 7.652 6.347 1.00 96.25 90 LEU A N 1
ATOM 698 C CA . LEU A 1 90 ? -6.386 7.373 7.513 1.00 96.25 90 LEU A CA 1
ATOM 699 C C . LEU A 1 90 ? -7.873 7.580 7.212 1.00 96.25 90 LEU A C 1
ATOM 701 O O . LEU A 1 90 ? -8.698 6.747 7.593 1.00 96.25 90 LEU A O 1
ATOM 705 N N . GLN A 1 91 ? -8.228 8.656 6.509 1.00 96.38 91 GLN A N 1
ATOM 706 C CA . GLN A 1 91 ? -9.608 8.931 6.117 1.00 96.38 91 GLN A CA 1
ATOM 707 C C . GLN A 1 91 ? -10.133 7.882 5.129 1.00 96.38 91 GLN A C 1
ATOM 709 O O . GLN A 1 91 ? -11.244 7.378 5.304 1.00 96.38 91 GLN A O 1
ATOM 714 N N . ALA A 1 92 ? -9.331 7.513 4.128 1.00 96.81 92 ALA A N 1
ATOM 715 C CA . ALA A 1 92 ? -9.673 6.480 3.157 1.00 96.81 92 ALA A CA 1
ATOM 716 C C . ALA A 1 92 ? -9.869 5.120 3.840 1.00 96.81 92 ALA A C 1
ATOM 718 O O . ALA A 1 92 ? -10.857 4.434 3.585 1.00 96.81 92 ALA A O 1
ATOM 719 N N . ALA A 1 93 ? -8.976 4.749 4.762 1.00 96.94 93 ALA A N 1
ATOM 720 C CA . ALA A 1 93 ? -9.104 3.520 5.534 1.00 96.94 93 ALA A CA 1
ATOM 721 C C . ALA A 1 93 ? -10.341 3.532 6.453 1.00 96.94 93 ALA A C 1
ATOM 723 O O . ALA A 1 93 ? -10.998 2.503 6.594 1.00 96.94 93 ALA A O 1
ATOM 724 N N . ALA A 1 94 ? -10.708 4.681 7.030 1.00 94.62 94 ALA A N 1
ATOM 725 C CA . ALA A 1 94 ? -11.906 4.808 7.861 1.00 94.62 94 ALA A CA 1
ATOM 726 C C . ALA A 1 94 ? -13.209 4.630 7.065 1.00 94.62 94 ALA A C 1
ATOM 728 O O . ALA A 1 94 ? -14.214 4.186 7.622 1.00 94.62 94 ALA A O 1
ATOM 729 N N . GLN A 1 95 ? -13.206 4.964 5.774 1.00 95.31 95 GLN A N 1
ATOM 730 C CA . GLN A 1 95 ? -14.354 4.811 4.872 1.00 95.31 95 GLN A CA 1
ATOM 731 C C . GLN A 1 95 ? -14.398 3.445 4.171 1.00 95.31 95 GLN A C 1
ATOM 733 O O . GLN A 1 95 ? -15.387 3.122 3.516 1.00 95.31 95 GLN A O 1
ATOM 738 N N . ASP A 1 96 ? -13.356 2.627 4.313 1.00 96.00 96 ASP A N 1
ATOM 739 C CA . ASP A 1 96 ? -13.255 1.337 3.642 1.00 96.00 96 ASP A CA 1
ATOM 740 C C . ASP A 1 96 ? -14.199 0.291 4.264 1.00 96.00 96 ASP A C 1
ATOM 742 O O . ASP A 1 96 ? -14.134 -0.025 5.456 1.00 96.00 96 ASP A O 1
ATOM 746 N N . ALA A 1 97 ? -15.075 -0.280 3.432 1.00 94.94 97 ALA A N 1
ATOM 747 C CA . ALA A 1 97 ? -16.086 -1.242 3.863 1.00 94.94 97 ALA A CA 1
ATOM 748 C C . ALA A 1 97 ? -15.489 -2.541 4.433 1.00 94.94 97 ALA A C 1
ATOM 750 O O . ALA A 1 97 ? -16.059 -3.112 5.364 1.00 94.94 97 ALA A O 1
ATOM 751 N N . VAL A 1 98 ? -14.340 -2.995 3.921 1.00 95.50 98 VAL A N 1
ATOM 752 C CA . VAL A 1 98 ? -13.647 -4.190 4.425 1.00 95.50 98 VAL A CA 1
ATOM 753 C C . VAL A 1 98 ? -13.055 -3.900 5.798 1.00 95.50 98 VAL A C 1
ATOM 755 O O . VAL A 1 98 ? -13.246 -4.690 6.717 1.00 95.50 98 VAL A O 1
ATOM 758 N N . VAL A 1 99 ? -12.393 -2.753 5.972 1.00 96.50 99 VAL A N 1
ATOM 759 C CA . VAL A 1 99 ? -11.838 -2.335 7.274 1.00 96.50 99 VAL A CA 1
ATOM 760 C C . VAL A 1 99 ? -12.941 -2.262 8.329 1.00 96.50 99 VAL A C 1
ATOM 762 O O . VAL A 1 99 ? -12.815 -2.852 9.405 1.00 96.50 99 VAL A O 1
ATOM 765 N N . GLN A 1 100 ? -14.058 -1.606 8.002 1.00 93.75 100 GLN A N 1
ATOM 766 C CA . GLN A 1 100 ? -15.213 -1.519 8.894 1.00 93.75 100 GLN A CA 1
ATOM 767 C C . GLN A 1 100 ? -15.835 -2.892 9.177 1.00 93.75 100 GLN A C 1
ATOM 769 O O . GLN A 1 100 ? -16.211 -3.167 10.316 1.00 93.75 100 GLN A O 1
ATOM 774 N N . GLY A 1 101 ? -15.951 -3.754 8.163 1.00 91.81 101 GLY A N 1
ATOM 775 C CA . GLY A 1 101 ? -16.484 -5.108 8.298 1.00 91.81 101 GLY A CA 1
ATOM 776 C C . GLY A 1 101 ? -15.642 -5.970 9.237 1.00 91.81 101 GLY A C 1
ATOM 777 O O . GLY A 1 101 ? -16.179 -6.562 10.173 1.00 91.81 101 GLY A O 1
ATOM 778 N N . VAL A 1 102 ? -14.318 -5.967 9.055 1.00 92.25 102 VAL A N 1
ATOM 779 C CA . VAL A 1 102 ? -13.372 -6.685 9.922 1.00 92.25 102 VAL A CA 1
ATOM 780 C C . VAL A 1 102 ? -13.471 -6.177 11.357 1.00 92.25 102 VAL A C 1
ATOM 782 O O . VAL A 1 102 ? -13.637 -6.990 12.267 1.00 92.25 102 VAL A O 1
ATOM 785 N N . HIS A 1 103 ? -13.465 -4.858 11.572 1.00 93.25 103 HIS A N 1
ATOM 786 C CA . HIS A 1 103 ? -13.622 -4.293 12.912 1.00 93.25 103 HIS A CA 1
ATOM 787 C C . HIS A 1 103 ? -14.938 -4.736 13.574 1.00 93.25 103 HIS A C 1
ATOM 789 O O . HIS A 1 103 ? -14.931 -5.270 14.683 1.00 93.25 103 HIS A O 1
ATOM 795 N N . ARG A 1 104 ? -16.071 -4.590 12.872 1.00 93.25 104 ARG A N 1
ATOM 796 C CA . ARG A 1 104 ? -17.404 -4.955 13.390 1.00 93.25 104 ARG A CA 1
ATOM 797 C C . ARG A 1 104 ? -17.563 -6.452 13.647 1.00 93.25 104 ARG A C 1
ATOM 799 O O . ARG A 1 104 ? -18.305 -6.828 14.548 1.00 93.25 104 ARG A O 1
ATOM 806 N N . SER A 1 105 ? -16.885 -7.302 12.878 1.00 91.94 105 SER A N 1
ATOM 807 C CA . SER A 1 105 ? -16.934 -8.758 13.060 1.00 91.94 105 SER A CA 1
ATOM 808 C C . SER A 1 105 ? -16.264 -9.232 14.358 1.00 91.94 105 SER A C 1
ATOM 810 O O . SER A 1 105 ? -16.517 -10.350 14.814 1.00 91.94 105 SER A O 1
ATOM 812 N N . GLY A 1 106 ? -15.362 -8.422 14.930 1.00 87.94 106 GLY A N 1
ATOM 813 C CA . GLY A 1 106 ? -14.545 -8.808 16.080 1.00 87.94 106 GLY A CA 1
ATOM 814 C C . GLY A 1 106 ? -13.613 -9.996 15.808 1.00 87.94 106 GLY A C 1
ATOM 815 O O . GLY A 1 106 ? -13.105 -10.593 16.757 1.00 87.94 106 GLY A O 1
ATOM 816 N N . VAL A 1 107 ? -13.388 -10.364 14.539 1.00 87.25 107 VAL A N 1
ATOM 817 C CA . VAL A 1 107 ? -12.569 -11.524 14.139 1.00 87.25 107 VAL A CA 1
ATOM 818 C C . VAL A 1 107 ? -11.158 -11.446 14.731 1.00 87.25 107 VAL A C 1
ATOM 820 O O . VAL A 1 107 ? -10.670 -12.409 15.314 1.00 87.25 107 VAL A O 1
ATOM 823 N N . LEU A 1 108 ? -10.549 -10.254 14.734 1.00 86.94 108 LEU A N 1
ATOM 824 C CA . LEU A 1 108 ? -9.196 -10.037 15.259 1.00 86.94 108 LEU A CA 1
ATOM 825 C C . LEU A 1 108 ? -9.089 -10.157 16.788 1.00 86.94 108 LEU A C 1
ATOM 827 O O . LEU A 1 108 ? -7.981 -10.323 17.293 1.00 86.94 108 LEU A O 1
ATOM 831 N N . ALA A 1 109 ? -10.203 -10.076 17.523 1.00 84.94 109 ALA A N 1
ATOM 832 C CA . ALA A 1 109 ? -10.241 -10.327 18.967 1.00 84.94 109 ALA A CA 1
ATOM 833 C C . ALA A 1 109 ? -10.393 -11.822 19.294 1.00 84.94 109 ALA A C 1
ATOM 835 O O . ALA A 1 109 ? -10.115 -12.244 20.412 1.00 84.94 109 ALA A O 1
ATOM 836 N N . ARG A 1 110 ? -10.815 -12.628 18.313 1.00 83.12 110 ARG A N 1
ATOM 837 C CA . ARG A 1 110 ? -11.027 -14.073 18.431 1.00 83.12 110 ARG A CA 1
ATOM 838 C C . ARG A 1 110 ? -9.998 -14.864 17.627 1.00 83.12 110 ARG A C 1
ATOM 840 O O . ARG A 1 110 ? -10.307 -15.951 17.170 1.00 83.12 110 ARG A O 1
ATOM 847 N N . ARG A 1 111 ? -8.775 -14.341 17.464 1.00 81.00 111 ARG A N 1
ATOM 848 C CA . ARG A 1 111 ? -7.694 -14.996 16.695 1.00 81.00 111 ARG A CA 1
ATOM 849 C C . ARG A 1 111 ? -7.476 -16.459 17.090 1.00 81.00 111 ARG A C 1
ATOM 851 O O . ARG A 1 111 ? -7.275 -17.277 16.215 1.00 81.00 111 ARG A O 1
ATOM 858 N N . ALA A 1 112 ? -7.611 -16.790 18.375 1.00 76.75 112 ALA A N 1
ATOM 859 C CA . ALA A 1 112 ? -7.492 -18.163 18.875 1.00 76.75 112 ALA A CA 1
ATOM 860 C C . ALA A 1 112 ? -8.576 -19.133 18.356 1.00 76.75 112 ALA A C 1
ATOM 862 O O . ALA A 1 112 ? -8.433 -20.340 18.508 1.00 76.75 112 ALA A O 1
ATOM 863 N N . CYS A 1 113 ? -9.672 -18.620 17.794 1.00 73.94 113 CYS A N 1
ATOM 864 C CA . CYS A 1 113 ? -10.738 -19.419 17.194 1.00 73.94 113 CYS A CA 1
ATOM 865 C C . CYS A 1 113 ? -10.484 -19.742 15.716 1.00 73.94 113 CYS A C 1
ATOM 867 O O . CYS A 1 113 ? -11.258 -20.507 15.153 1.00 73.94 113 CYS A O 1
ATOM 869 N N . PHE A 1 114 ? -9.459 -19.148 15.102 1.00 68.62 114 PHE A N 1
ATOM 870 C CA . PHE A 1 114 ? -9.126 -19.335 13.694 1.00 68.62 114 PHE A CA 1
ATOM 871 C C . PHE A 1 114 ? -7.792 -20.062 13.590 1.00 68.62 114 PHE A C 1
ATOM 873 O O . PHE A 1 114 ? -6.861 -19.774 14.345 1.00 68.62 114 PHE A O 1
ATOM 880 N N . TYR A 1 115 ? -7.700 -20.992 12.647 1.00 61.34 115 TYR A N 1
ATOM 881 C CA . TYR A 1 115 ? -6.415 -21.538 12.242 1.00 61.34 115 TYR A CA 1
ATOM 882 C C . TYR A 1 115 ? -5.819 -20.557 11.233 1.00 61.34 115 TYR A C 1
ATOM 884 O O . TYR A 1 115 ? -6.365 -20.375 10.151 1.00 61.34 115 TYR A O 1
ATOM 892 N N . ASP A 1 116 ? -4.745 -19.858 11.598 1.00 62.66 116 ASP A N 1
ATOM 893 C CA . ASP A 1 116 ? -4.166 -18.838 10.719 1.00 62.66 116 ASP A CA 1
ATOM 894 C C . ASP A 1 116 ? -3.442 -19.443 9.505 1.00 62.66 116 ASP A C 1
ATOM 896 O O . ASP A 1 116 ? -3.173 -18.727 8.541 1.00 62.66 116 ASP A O 1
ATOM 900 N N . GLY A 1 117 ? -3.145 -20.750 9.524 1.00 54.16 117 GLY A N 1
ATOM 901 C CA . GLY A 1 117 ? -2.292 -21.389 8.520 1.00 54.16 117 GLY A CA 1
ATOM 902 C C . GLY A 1 117 ? -0.878 -20.795 8.490 1.00 54.16 117 GLY A C 1
ATOM 903 O O . GLY A 1 117 ? -0.140 -21.012 7.531 1.00 54.16 117 GLY A O 1
ATOM 904 N N . VAL A 1 118 ? -0.508 -20.033 9.524 1.00 50.38 118 VAL A N 1
ATOM 905 C CA . VAL A 1 118 ? 0.774 -19.360 9.703 1.00 50.38 118 VAL A CA 1
ATOM 906 C C . VAL A 1 118 ? 1.425 -19.917 10.970 1.00 50.38 118 VAL A C 1
ATOM 908 O O . VAL A 1 118 ? 1.696 -19.199 11.927 1.00 50.38 118 VAL A O 1
ATOM 911 N N . GLU A 1 119 ? 1.727 -21.217 10.984 1.00 48.12 119 GLU A N 1
ATOM 912 C CA . GLU A 1 119 ? 2.772 -21.727 11.879 1.00 48.12 119 GLU A CA 1
ATOM 913 C C . GLU A 1 119 ? 4.093 -21.074 11.469 1.00 48.12 119 GLU A C 1
ATOM 915 O O . GLU A 1 119 ? 4.739 -21.653 10.609 1.00 48.12 119 GLU A O 1
ATOM 920 N N . ASP A 1 120 ? 4.447 -19.882 11.989 1.00 47.12 120 ASP A N 1
ATOM 921 C CA . ASP A 1 120 ? 5.717 -19.148 11.771 1.00 47.12 120 ASP A CA 1
ATOM 922 C C . ASP A 1 120 ? 6.500 -19.669 10.557 1.00 47.12 120 ASP A C 1
ATOM 924 O O . ASP A 1 120 ? 7.587 -20.237 10.684 1.00 47.12 120 ASP A O 1
ATOM 928 N N . VAL A 1 121 ? 5.865 -19.596 9.380 1.00 41.38 121 VAL A N 1
ATOM 929 C CA . VAL A 1 121 ? 6.267 -20.453 8.265 1.00 41.38 121 VAL A CA 1
ATOM 930 C C . VAL A 1 121 ? 7.613 -19.907 7.818 1.00 41.38 121 VAL A C 1
ATOM 932 O O . VAL A 1 121 ? 7.657 -18.754 7.369 1.00 41.38 121 VAL A O 1
ATOM 935 N N . PRO A 1 122 ? 8.726 -20.663 7.948 1.00 49.31 122 PRO A N 1
ATOM 936 C CA . PRO A 1 122 ? 10.004 -20.205 7.432 1.00 49.31 122 PRO A CA 1
ATOM 937 C C . PRO A 1 122 ? 9.771 -19.822 5.976 1.00 49.31 122 PRO A C 1
ATOM 939 O O . PRO A 1 122 ? 9.099 -20.572 5.266 1.00 49.31 122 PRO A O 1
ATOM 942 N N . LEU A 1 123 ? 10.276 -18.659 5.544 1.00 51.06 123 LEU A N 1
ATOM 943 C CA . LEU A 1 123 ? 9.972 -18.012 4.250 1.00 51.06 123 LEU A CA 1
ATOM 944 C C . LEU A 1 123 ? 9.951 -18.982 3.041 1.00 51.06 123 LEU A C 1
ATOM 946 O O . LEU A 1 123 ? 9.283 -18.753 2.037 1.00 51.06 123 LEU A O 1
ATOM 950 N N . GLU A 1 124 ? 10.693 -20.074 3.174 1.00 54.00 124 GLU A N 1
ATOM 951 C CA . GLU A 1 124 ? 10.824 -21.246 2.315 1.00 54.00 124 GLU A CA 1
ATOM 952 C C . GLU A 1 124 ? 9.507 -22.000 2.007 1.00 54.00 124 GLU A C 1
ATOM 954 O O . GLU A 1 124 ? 9.437 -22.686 0.990 1.00 54.00 124 GLU A O 1
ATOM 959 N N . HIS A 1 125 ? 8.461 -21.872 2.832 1.00 46.84 125 HIS A N 1
ATOM 960 C CA . HIS A 1 125 ? 7.229 -22.678 2.747 1.00 46.84 125 HIS A CA 1
ATOM 961 C C . HIS A 1 125 ? 5.954 -21.856 2.465 1.00 46.84 125 HIS A C 1
ATOM 963 O O . HIS A 1 125 ? 4.850 -22.396 2.495 1.00 46.84 125 HIS A O 1
ATOM 969 N N . ALA A 1 126 ? 6.083 -20.573 2.105 1.00 48.41 126 ALA A N 1
ATOM 970 C CA . ALA A 1 126 ? 4.977 -19.627 1.883 1.00 48.41 126 ALA A CA 1
ATOM 971 C C . ALA A 1 126 ? 4.059 -19.914 0.661 1.00 48.41 126 ALA A C 1
ATOM 973 O O . ALA A 1 126 ? 3.406 -19.008 0.147 1.00 48.41 126 ALA A O 1
ATOM 974 N N . VAL A 1 127 ? 4.021 -21.149 0.147 1.00 50.53 127 VAL A N 1
ATOM 975 C CA . VAL A 1 127 ? 3.329 -21.521 -1.107 1.00 50.53 127 VAL A CA 1
ATOM 976 C C . VAL A 1 127 ? 2.130 -22.449 -0.877 1.00 50.53 127 VAL A C 1
ATOM 978 O O . VAL A 1 127 ? 1.418 -22.776 -1.823 1.00 50.53 127 VAL A O 1
ATOM 981 N N . GLN A 1 128 ? 1.869 -22.885 0.355 1.00 45.03 128 GLN A N 1
ATOM 982 C CA . GLN A 1 128 ? 0.692 -23.706 0.631 1.00 45.03 128 GLN A CA 1
ATOM 983 C C . GLN A 1 128 ? -0.495 -22.799 0.961 1.00 45.03 128 GLN A C 1
ATOM 985 O O . GLN A 1 128 ? -0.451 -21.997 1.889 1.00 45.03 128 GLN A O 1
ATOM 990 N N . HIS A 1 129 ? -1.526 -22.867 0.118 1.00 45.56 129 HIS A N 1
ATOM 991 C CA . HIS A 1 129 ? -2.770 -22.132 0.306 1.00 45.56 129 HIS A CA 1
ATOM 992 C C . HIS A 1 129 ? -3.428 -22.543 1.628 1.00 45.56 129 HIS A C 1
ATOM 994 O O . HIS A 1 129 ? -3.521 -23.734 1.914 1.00 45.56 129 HIS A O 1
ATOM 1000 N N . ALA A 1 130 ? -3.897 -21.560 2.398 1.00 45.75 130 ALA A N 1
ATOM 1001 C CA . ALA A 1 130 ? -4.739 -21.807 3.562 1.00 45.75 130 ALA A CA 1
ATOM 1002 C C . ALA A 1 130 ? -6.048 -22.492 3.126 1.00 45.75 130 ALA A C 1
ATOM 1004 O O . ALA A 1 130 ? -6.650 -22.086 2.126 1.00 45.75 130 ALA A O 1
ATOM 1005 N N . GLU A 1 131 ? -6.463 -23.532 3.850 1.00 49.12 131 GLU A N 1
ATOM 1006 C CA . GLU A 1 131 ? -7.779 -24.156 3.678 1.00 49.12 131 GLU A CA 1
ATOM 1007 C C . GLU A 1 131 ? -8.857 -23.278 4.336 1.00 49.12 131 GLU A C 1
ATOM 1009 O O . GLU A 1 131 ? -8.630 -22.700 5.397 1.00 49.12 131 GLU A O 1
ATOM 1014 N N . ASP A 1 132 ? -10.004 -23.143 3.665 1.00 45.50 132 ASP A N 1
ATOM 1015 C CA . ASP A 1 132 ? -11.152 -22.346 4.115 1.00 45.50 132 ASP A CA 1
ATOM 1016 C C . ASP A 1 132 ? -11.831 -23.049 5.303 1.00 45.50 132 ASP A C 1
ATOM 1018 O O . ASP A 1 132 ? -12.195 -24.221 5.204 1.00 45.50 132 ASP A O 1
ATOM 1022 N N . ASP A 1 133 ? -11.977 -22.359 6.433 1.00 54.53 133 ASP A N 1
ATOM 1023 C CA . ASP A 1 133 ? -12.530 -22.885 7.687 1.00 54.53 133 ASP A CA 1
ATOM 1024 C C . ASP A 1 133 ? -14.036 -22.591 7.848 1.00 54.53 133 ASP A C 1
ATOM 1026 O O . ASP A 1 133 ? -14.576 -22.612 8.958 1.00 54.53 133 ASP A O 1
ATOM 1030 N N . ASP A 1 134 ? -14.730 -22.319 6.733 1.00 49.03 134 ASP A N 1
ATOM 1031 C CA . ASP A 1 134 ? -16.177 -22.060 6.638 1.00 49.03 134 ASP A CA 1
ATOM 1032 C C . ASP A 1 134 ? -16.671 -20.910 7.550 1.00 49.03 134 ASP A C 1
ATOM 1034 O O . ASP A 1 134 ? -17.871 -20.745 7.817 1.00 49.03 134 ASP A O 1
ATOM 1038 N N . CYS A 1 135 ? -15.761 -20.055 8.024 1.00 43.94 135 CYS A N 1
ATOM 1039 C CA . CYS A 1 135 ? -16.071 -18.932 8.898 1.00 43.94 135 CYS A CA 1
ATOM 1040 C C . CYS A 1 135 ? -16.562 -17.723 8.090 1.00 43.94 135 CYS A C 1
ATOM 1042 O O . CYS A 1 135 ? -15.836 -16.775 7.790 1.00 43.94 135 CYS A O 1
ATOM 1044 N N . VAL A 1 136 ? -17.850 -17.737 7.745 1.00 43.66 136 VAL A N 1
ATOM 1045 C CA . VAL A 1 136 ? -18.472 -16.685 6.931 1.00 43.66 136 VAL A CA 1
ATOM 1046 C C . VAL A 1 136 ? -18.612 -15.367 7.709 1.00 43.66 136 VAL A C 1
ATOM 1048 O O . VAL A 1 136 ? -19.051 -15.331 8.859 1.00 43.66 136 VAL A O 1
ATOM 1051 N N . LEU A 1 137 ? -18.328 -14.254 7.024 1.00 42.25 137 LEU A N 1
ATOM 1052 C CA . LEU A 1 137 ? -18.496 -12.845 7.429 1.00 42.25 137 LEU A CA 1
ATOM 1053 C C . LEU A 1 137 ? -19.962 -12.405 7.682 1.00 42.25 137 LEU A C 1
ATOM 1055 O O . LEU A 1 137 ? -20.330 -11.257 7.430 1.00 42.25 137 LEU A O 1
ATOM 1059 N N . LEU A 1 138 ? -20.836 -13.282 8.175 1.00 38.25 138 LEU A N 1
ATOM 1060 C CA . LEU A 1 138 ? -22.192 -12.908 8.577 1.00 38.25 138 LEU A CA 1
ATOM 1061 C C . LEU A 1 138 ? -22.211 -12.623 10.080 1.00 38.25 138 LEU A C 1
ATOM 1063 O O . LEU A 1 138 ? -22.029 -13.504 10.915 1.00 38.25 138 LEU A O 1
ATOM 1067 N N . ALA A 1 139 ? -22.395 -11.348 10.416 1.00 34.62 139 ALA A N 1
ATOM 1068 C CA . ALA A 1 139 ? -22.407 -10.846 11.783 1.00 34.62 139 ALA A CA 1
ATOM 1069 C C . ALA A 1 139 ? -23.398 -11.621 12.678 1.0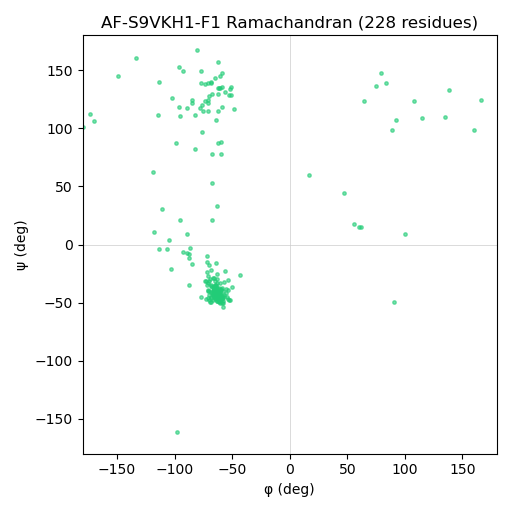0 34.62 139 ALA A C 1
ATOM 1071 O O . ALA A 1 139 ? -24.585 -11.688 12.342 1.00 34.62 139 ALA A O 1
ATOM 1072 N N . PRO A 1 140 ? -22.985 -12.126 13.856 1.00 36.12 140 PRO A N 1
ATOM 1073 C CA . PRO A 1 140 ? -23.945 -12.581 14.840 1.00 36.12 140 PRO A CA 1
ATOM 1074 C C . PRO A 1 140 ? -24.579 -11.354 15.498 1.00 36.12 140 PRO A C 1
ATOM 1076 O O . PRO A 1 140 ? -23.940 -10.558 16.190 1.00 36.12 140 PRO A O 1
ATOM 1079 N N . SER A 1 141 ? -25.879 -11.206 15.274 1.00 36.22 141 SER A N 1
ATOM 1080 C CA . SER A 1 141 ? -26.762 -10.313 16.010 1.00 36.22 141 SER A CA 1
ATOM 1081 C C . SER A 1 141 ? -26.910 -10.813 17.449 1.00 36.22 141 SER A C 1
ATOM 1083 O O . SER A 1 141 ? -27.898 -11.452 17.787 1.00 36.22 141 SER A O 1
ATOM 1085 N N . LYS A 1 142 ? -25.894 -10.565 18.284 1.00 36.66 142 LYS A N 1
ATOM 1086 C CA . LYS A 1 142 ? -25.935 -10.418 19.754 1.00 36.66 142 LYS A CA 1
ATOM 1087 C C . LYS A 1 142 ? -24.506 -10.483 20.292 1.00 36.66 142 LYS A C 1
ATOM 1089 O O . LYS A 1 142 ? -23.792 -11.453 20.067 1.00 36.66 142 LYS A O 1
ATOM 1094 N N . ALA A 1 143 ? -24.105 -9.446 21.025 1.00 41.16 143 ALA A N 1
ATOM 1095 C CA . ALA A 1 143 ? -22.855 -9.434 21.773 1.00 41.16 143 ALA A CA 1
ATOM 1096 C C . ALA A 1 143 ? -22.848 -10.599 22.776 1.00 41.16 143 ALA A C 1
ATOM 1098 O O . ALA A 1 143 ? -23.716 -10.655 23.651 1.00 41.16 143 ALA A O 1
ATOM 1099 N N . MET A 1 144 ? -21.898 -11.529 22.643 1.00 34.25 144 MET A N 1
ATOM 1100 C CA . MET A 1 144 ? -21.772 -12.652 23.570 1.00 34.25 144 MET A CA 1
ATOM 1101 C C . MET A 1 144 ? -20.724 -12.340 24.639 1.00 34.25 144 MET A C 1
ATOM 1103 O O . MET A 1 144 ? -19.557 -12.072 24.360 1.00 34.25 144 MET A O 1
ATOM 1107 N N . ARG A 1 145 ? -21.229 -12.315 25.870 1.00 32.75 145 ARG A N 1
ATOM 1108 C CA . ARG A 1 145 ? -20.557 -12.101 27.149 1.00 32.75 145 ARG A CA 1
ATOM 1109 C C . ARG A 1 145 ? -19.651 -13.297 27.469 1.00 32.75 145 ARG A C 1
ATOM 1111 O O . ARG A 1 145 ? -20.037 -14.435 27.234 1.00 32.75 145 ARG A O 1
ATOM 1118 N N . VAL A 1 146 ? -18.466 -13.011 27.999 1.00 41.97 146 VAL A N 1
ATOM 1119 C CA . VAL A 1 146 ? -17.462 -13.983 28.461 1.00 41.97 146 VAL A CA 1
ATOM 1120 C C . VAL A 1 146 ? -17.944 -14.690 29.731 1.00 41.97 146 VAL A C 1
ATOM 1122 O O . VAL A 1 146 ? -18.236 -13.992 30.696 1.00 41.97 146 VAL A O 1
ATOM 1125 N N . GLU A 1 147 ? -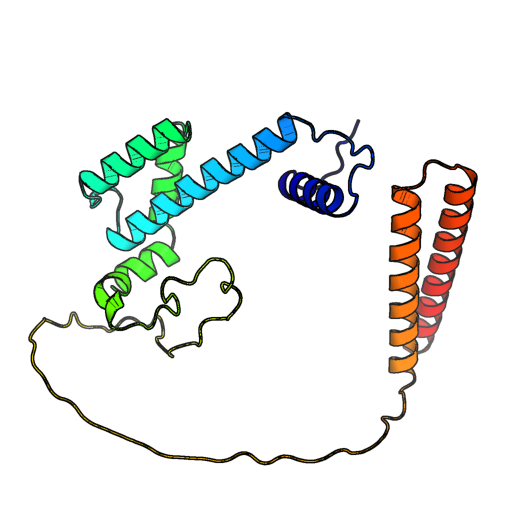17.938 -16.028 29.744 1.00 34.81 147 GLU A N 1
ATOM 1126 C CA . GLU A 1 147 ? -17.654 -16.894 30.907 1.00 34.81 147 GLU A CA 1
ATOM 1127 C C . GLU A 1 147 ? -17.001 -18.203 30.408 1.00 34.81 147 GLU A C 1
ATOM 1129 O O . GLU A 1 147 ? -17.260 -18.634 29.285 1.00 34.81 147 GLU A O 1
ATOM 1134 N N . GLY A 1 148 ? -16.068 -18.762 31.187 1.00 30.72 148 GLY A N 1
ATOM 1135 C CA . GLY A 1 148 ? -15.139 -19.816 30.763 1.00 30.72 148 GLY A CA 1
ATOM 1136 C C . GLY A 1 148 ? -15.514 -21.262 31.125 1.00 30.72 148 GLY A C 1
ATOM 1137 O O . GLY A 1 148 ? -16.645 -21.547 31.497 1.00 30.72 148 GLY A O 1
ATOM 1138 N N . ALA A 1 149 ? -14.476 -22.115 31.074 1.00 30.20 149 ALA A N 1
ATOM 1139 C CA . ALA A 1 149 ? -14.351 -23.506 31.551 1.00 30.20 149 ALA A CA 1
ATOM 1140 C C . ALA A 1 149 ? -14.670 -24.680 30.575 1.00 30.20 149 ALA A C 1
ATOM 1142 O O . ALA A 1 149 ? -15.821 -25.035 30.361 1.00 30.20 149 ALA A O 1
ATOM 1143 N N . SER A 1 150 ? -13.582 -25.349 30.141 1.00 29.44 150 SER A N 1
ATOM 1144 C CA . SER A 1 150 ? -13.324 -26.812 30.238 1.00 29.44 150 SER A CA 1
ATOM 1145 C C . SER A 1 150 ? -13.956 -27.845 29.278 1.00 29.44 150 SER A C 1
ATOM 1147 O O . SER A 1 150 ? -15.134 -27.779 28.961 1.00 29.44 150 SER A O 1
ATOM 1149 N N . SER A 1 151 ? -13.160 -28.911 29.028 1.00 29.28 151 SER A N 1
ATOM 1150 C CA . SER A 1 151 ? -13.485 -30.284 28.547 1.00 29.28 151 SER A CA 1
ATOM 1151 C C . SER A 1 151 ? -13.503 -30.498 27.022 1.00 29.28 151 SER A C 1
ATOM 1153 O O . SER A 1 151 ? -14.420 -30.065 26.340 1.00 29.28 151 SER A O 1
ATOM 1155 N N . GLU A 1 152 ? -12.443 -31.035 26.405 1.00 32.41 152 GLU A N 1
ATOM 1156 C CA . GLU A 1 152 ? -12.097 -32.472 26.243 1.00 32.41 152 GLU A CA 1
ATOM 1157 C C . GLU A 1 152 ? -13.075 -33.321 25.401 1.00 32.41 152 GLU A C 1
ATOM 1159 O O . GLU A 1 152 ? -14.229 -33.514 25.772 1.00 32.41 152 GLU A O 1
ATOM 1164 N N . GLY A 1 153 ? -12.521 -33.949 24.348 1.00 27.25 153 GLY A N 1
ATOM 1165 C CA . GLY A 1 153 ? -12.892 -35.297 23.890 1.00 27.25 153 GLY A CA 1
ATOM 1166 C C . GLY A 1 153 ? -13.688 -35.410 22.581 1.00 27.25 153 GLY A C 1
ATOM 1167 O O . GLY A 1 153 ? -14.808 -34.928 22.485 1.00 27.25 153 GLY A O 1
ATOM 1168 N N . GLY A 1 154 ? -13.165 -36.167 21.602 1.00 28.22 154 GLY A N 1
ATOM 1169 C CA . GLY A 1 154 ? -14.001 -36.703 20.516 1.00 28.22 154 GLY A CA 1
ATOM 1170 C C . GLY A 1 154 ? -13.271 -37.121 19.241 1.00 28.22 154 GLY A C 1
ATOM 1171 O O . GLY A 1 154 ? -12.983 -36.297 18.389 1.00 28.22 154 GLY A O 1
ATOM 1172 N N . ALA A 1 155 ? -13.005 -38.416 19.091 1.00 30.66 155 ALA A N 1
ATOM 1173 C CA . ALA A 1 155 ? -12.240 -39.026 18.008 1.00 30.66 155 ALA A CA 1
ATOM 1174 C C . ALA A 1 155 ? -13.104 -39.586 16.847 1.00 30.66 155 ALA A C 1
ATOM 1176 O O . ALA A 1 155 ? -14.167 -40.143 17.091 1.00 30.66 155 ALA A O 1
ATOM 1177 N N . ARG A 1 156 ? -12.493 -39.611 15.645 1.00 32.19 156 ARG A N 1
ATOM 1178 C CA . ARG A 1 156 ? -12.542 -40.640 14.566 1.00 32.19 156 ARG A CA 1
ATOM 1179 C C . ARG A 1 156 ? -13.765 -40.806 13.640 1.00 32.19 156 ARG A C 1
ATOM 1181 O O . ARG A 1 156 ? -14.888 -41.007 14.077 1.00 32.19 156 ARG A O 1
ATOM 1188 N N . THR A 1 157 ? -13.415 -40.972 12.351 1.00 30.84 157 THR A N 1
ATOM 1189 C CA . THR A 1 157 ? -13.795 -41.985 11.314 1.00 30.84 157 THR A CA 1
ATOM 1190 C C . THR A 1 157 ? -14.026 -41.263 9.972 1.00 30.84 157 THR A C 1
ATOM 1192 O O . THR A 1 157 ? -14.635 -40.209 9.964 1.00 30.84 157 THR A O 1
ATOM 1195 N N . GLY A 1 158 ? -13.541 -41.646 8.788 1.00 27.12 158 GLY A N 1
ATOM 1196 C CA . GLY A 1 158 ? -13.005 -42.891 8.239 1.00 27.12 158 GLY A CA 1
ATOM 1197 C C . GLY A 1 158 ? -13.648 -43.092 6.853 1.00 27.12 158 GLY A C 1
ATOM 1198 O O . GLY A 1 158 ? -14.840 -43.360 6.788 1.00 27.12 158 GLY A O 1
ATOM 1199 N N . GLY A 1 159 ? -12.898 -42.956 5.751 1.00 27.38 159 GLY A N 1
ATOM 1200 C CA . GLY A 1 159 ? -13.420 -43.162 4.388 1.00 27.38 159 GLY A CA 1
ATOM 1201 C C . GLY A 1 159 ? -12.319 -43.189 3.323 1.00 27.38 159 GLY A C 1
ATOM 1202 O O . GLY A 1 159 ? -11.717 -42.167 3.022 1.00 27.38 159 GLY A O 1
ATOM 1203 N N . ALA A 1 160 ? -12.030 -44.386 2.811 1.00 31.39 160 ALA A N 1
ATOM 1204 C CA . ALA A 1 160 ? -10.911 -44.746 1.937 1.00 31.39 160 ALA A CA 1
ATOM 1205 C C . ALA A 1 160 ? -11.125 -44.385 0.439 1.00 31.39 160 ALA A C 1
ATOM 1207 O O . ALA A 1 160 ? -12.254 -44.102 0.034 1.00 31.39 160 ALA A O 1
ATOM 1208 N N . PRO A 1 161 ? -10.064 -44.429 -0.401 1.00 42.88 161 PRO A N 1
ATOM 1209 C CA . PRO A 1 161 ? -10.054 -43.923 -1.773 1.00 42.88 161 PRO A CA 1
ATOM 1210 C C . PRO A 1 161 ? -10.415 -44.999 -2.810 1.00 42.88 161 PRO A C 1
ATOM 1212 O O . PRO A 1 161 ? -10.055 -46.167 -2.667 1.00 42.88 161 PRO A O 1
ATOM 1215 N N . THR A 1 162 ? -11.039 -44.599 -3.920 1.00 32.59 162 THR A N 1
ATOM 1216 C CA . THR A 1 162 ? -11.186 -45.446 -5.117 1.00 32.59 162 THR A CA 1
ATOM 1217 C C . THR A 1 162 ? -10.405 -44.869 -6.286 1.00 32.59 162 THR A C 1
ATOM 1219 O O . THR A 1 162 ? -10.756 -43.835 -6.854 1.00 32.59 162 THR A O 1
ATOM 1222 N N . ALA A 1 163 ? -9.346 -45.587 -6.650 1.00 38.44 163 ALA A N 1
ATOM 1223 C CA . ALA A 1 163 ? -8.615 -45.436 -7.892 1.00 38.44 163 ALA A CA 1
ATOM 1224 C C . ALA A 1 163 ? -9.375 -46.071 -9.069 1.00 38.44 163 ALA A C 1
ATOM 1226 O O . ALA A 1 163 ? -10.009 -47.116 -8.926 1.00 38.44 163 ALA A O 1
ATOM 1227 N N . GLY A 1 164 ? -9.179 -45.493 -10.257 1.00 30.95 164 GLY A N 1
ATOM 1228 C CA . GLY A 1 164 ? -9.207 -46.228 -11.520 1.00 30.95 164 GLY A CA 1
ATOM 1229 C C . GLY A 1 164 ? -10.331 -45.864 -12.487 1.00 30.95 164 GLY A C 1
ATOM 1230 O O . GLY A 1 164 ? -11.463 -46.306 -12.327 1.00 30.95 164 GLY A O 1
ATOM 1231 N N . ARG A 1 165 ? -9.965 -45.191 -13.588 1.00 30.73 165 ARG A N 1
ATOM 1232 C CA . ARG A 1 165 ? -10.198 -45.712 -14.950 1.00 30.73 165 ARG A CA 1
ATOM 1233 C C . ARG A 1 165 ? -9.551 -44.837 -16.027 1.00 30.73 165 ARG A C 1
ATOM 1235 O O . ARG A 1 165 ? -9.968 -43.719 -16.301 1.00 30.73 165 ARG A O 1
ATOM 1242 N N . THR A 1 166 ? -8.541 -45.413 -16.667 1.00 44.16 166 THR A N 1
ATOM 1243 C CA . THR A 1 166 ? -8.049 -45.086 -18.007 1.00 44.16 166 THR A CA 1
ATOM 1244 C C . THR A 1 166 ? -9.115 -45.406 -19.063 1.00 44.16 166 THR A C 1
ATOM 1246 O O . THR A 1 166 ? -9.812 -46.415 -18.955 1.00 44.16 166 THR A O 1
ATOM 1249 N N . GLY A 1 167 ? -9.230 -44.579 -20.112 1.00 29.28 167 GLY A N 1
ATOM 1250 C CA . GLY A 1 167 ? -10.126 -44.870 -21.235 1.00 29.28 167 GLY A CA 1
ATOM 1251 C C . GLY A 1 167 ? -10.158 -43.841 -22.376 1.00 29.28 167 GLY A C 1
ATOM 1252 O O . GLY A 1 167 ? -10.906 -42.876 -22.312 1.00 29.28 167 GLY A O 1
ATOM 1253 N N . ALA A 1 168 ? -9.439 -44.177 -23.455 1.00 33.75 168 ALA A N 1
ATOM 1254 C CA . ALA A 1 168 ? -9.700 -43.886 -24.878 1.00 33.75 168 ALA A CA 1
ATOM 1255 C C . ALA A 1 168 ? -9.288 -42.528 -25.522 1.00 33.75 168 ALA A C 1
ATOM 1257 O O . ALA A 1 168 ? -9.466 -41.454 -24.948 1.00 33.75 168 ALA A O 1
ATOM 1258 N N . PRO A 1 169 ? -8.760 -42.564 -26.774 1.00 44.72 169 PRO A N 1
ATOM 1259 C CA . PRO A 1 169 ? -8.224 -41.401 -27.472 1.00 44.72 169 PRO A CA 1
ATOM 1260 C C . PRO A 1 169 ? -9.363 -40.547 -28.035 1.00 44.72 169 PRO A C 1
ATOM 1262 O O . PRO A 1 169 ? -10.135 -40.976 -28.894 1.00 44.72 169 PRO A O 1
ATOM 1265 N N . ARG A 1 170 ? -9.463 -39.304 -27.561 1.00 46.50 170 ARG A N 1
ATOM 1266 C CA . ARG A 1 170 ? -10.432 -38.326 -28.065 1.00 46.50 170 ARG A CA 1
ATOM 1267 C C . ARG A 1 170 ? -10.144 -38.046 -29.544 1.00 46.50 170 ARG A C 1
ATOM 1269 O O . ARG A 1 170 ? -9.099 -37.489 -29.882 1.00 46.50 170 ARG A O 1
ATOM 1276 N N . ARG A 1 171 ? -11.080 -38.424 -30.426 1.00 49.06 171 ARG A N 1
ATOM 1277 C CA . ARG A 1 171 ? -11.123 -37.978 -31.828 1.00 49.06 171 ARG A CA 1
ATOM 1278 C C . ARG A 1 171 ? -10.965 -36.455 -31.843 1.00 49.06 171 ARG A C 1
ATOM 1280 O O . ARG A 1 171 ? -11.789 -35.750 -31.265 1.00 49.06 171 ARG A O 1
ATOM 1287 N N . LYS A 1 172 ? -9.880 -35.961 -32.447 1.00 49.28 172 LYS A N 1
ATOM 1288 C CA . LYS A 1 172 ? -9.607 -34.526 -32.577 1.00 49.28 172 LYS A CA 1
ATOM 1289 C C . LYS A 1 172 ? -10.704 -33.933 -33.452 1.00 49.28 172 LYS A C 1
ATOM 1291 O O . LYS A 1 172 ? -10.750 -34.202 -34.648 1.00 49.28 172 LYS A O 1
ATOM 1296 N N . THR A 1 173 ? -11.611 -33.176 -32.848 1.00 59.41 173 THR A N 1
ATOM 1297 C CA . THR A 1 173 ? -12.560 -32.361 -33.602 1.00 59.41 173 THR A CA 1
ATOM 1298 C C . THR A 1 173 ? -11.765 -31.385 -34.483 1.00 59.41 173 THR A C 1
ATOM 1300 O O . THR A 1 173 ? -10.679 -30.955 -34.077 1.00 59.41 173 THR A O 1
ATOM 1303 N N . PRO A 1 174 ? -12.257 -31.015 -35.678 1.00 62.25 174 PRO A N 1
ATOM 1304 C CA . PRO A 1 174 ? -11.585 -30.034 -36.542 1.00 62.25 174 PRO A CA 1
ATOM 1305 C C . PRO A 1 174 ? -11.295 -28.717 -35.797 1.00 62.25 174 PRO A C 1
ATOM 1307 O O . PRO A 1 174 ? -10.248 -28.103 -35.982 1.00 62.25 174 PRO A O 1
ATOM 1310 N N . GLN A 1 175 ? -12.150 -28.365 -34.834 1.00 62.56 175 GLN A N 1
ATOM 1311 C CA . GLN A 1 175 ? -11.978 -27.231 -33.928 1.00 62.56 175 GLN A CA 1
ATOM 1312 C C . GLN A 1 175 ? -10.773 -27.374 -32.976 1.00 62.56 175 GLN A C 1
ATOM 1314 O O . GLN A 1 175 ? -10.071 -26.400 -32.716 1.00 62.56 175 GLN A O 1
ATOM 1319 N N . ALA A 1 176 ? -10.469 -28.583 -32.489 1.00 68.88 176 ALA A N 1
ATOM 1320 C CA . ALA A 1 176 ? -9.291 -28.829 -31.653 1.00 68.88 176 ALA A CA 1
ATOM 1321 C C . ALA A 1 176 ? -7.978 -28.743 -32.452 1.00 68.88 176 ALA A C 1
ATOM 1323 O O . ALA A 1 176 ? -6.960 -28.302 -31.919 1.00 68.88 176 ALA A O 1
ATOM 1324 N N . ALA A 1 177 ? -7.995 -29.135 -33.731 1.00 70.88 177 ALA A N 1
ATOM 1325 C CA . ALA A 1 177 ? -6.850 -28.975 -34.627 1.00 70.88 177 ALA A CA 1
ATOM 1326 C C . ALA A 1 177 ? -6.603 -27.496 -34.975 1.00 70.88 177 ALA A C 1
ATOM 1328 O O . ALA A 1 177 ? -5.459 -27.046 -34.949 1.00 70.88 177 ALA A O 1
ATOM 1329 N N . LEU A 1 178 ? -7.671 -26.726 -35.203 1.00 71.62 178 LEU A N 1
ATOM 1330 C CA . LEU A 1 178 ? -7.614 -25.282 -35.435 1.00 71.62 178 LEU A CA 1
ATOM 1331 C C . LEU A 1 178 ? -7.023 -24.533 -34.227 1.00 71.62 178 LEU A C 1
ATOM 1333 O O . LEU A 1 178 ? -6.078 -23.759 -34.373 1.00 71.62 178 LEU A O 1
ATOM 1337 N N . LEU A 1 179 ? -7.516 -24.821 -33.018 1.00 76.81 179 LEU A N 1
ATOM 1338 C CA . LEU A 1 179 ? -7.001 -24.227 -31.778 1.00 76.81 179 LEU A CA 1
ATOM 1339 C C . LEU A 1 179 ? -5.536 -24.602 -31.520 1.00 76.81 179 LEU A C 1
ATOM 1341 O O . LEU A 1 179 ? -4.752 -23.764 -31.080 1.00 76.81 179 LEU A O 1
ATOM 1345 N N . ALA A 1 180 ? -5.133 -25.838 -31.829 1.00 78.12 180 ALA A N 1
ATOM 1346 C CA . ALA A 1 180 ? -3.736 -26.251 -31.724 1.00 78.12 180 ALA A CA 1
ATOM 1347 C C . ALA A 1 180 ? -2.827 -25.471 -32.692 1.00 78.12 180 ALA A C 1
ATOM 1349 O O . ALA A 1 180 ? -1.731 -25.068 -32.300 1.00 78.12 180 ALA A O 1
ATOM 1350 N N . SER A 1 181 ? -3.287 -25.215 -33.921 1.00 77.12 181 SER A N 1
ATOM 1351 C CA . SER A 1 181 ? -2.567 -24.408 -34.913 1.00 77.12 181 SER A CA 1
ATOM 1352 C C . SER A 1 181 ? -2.452 -22.940 -34.494 1.00 77.12 181 SER A C 1
ATOM 1354 O O . SER A 1 181 ? -1.363 -22.376 -34.569 1.00 77.12 181 SER A O 1
ATOM 1356 N N . ILE A 1 182 ? -3.522 -22.342 -33.958 1.00 79.50 182 ILE A N 1
ATOM 1357 C CA . ILE A 1 182 ? -3.505 -20.970 -33.418 1.00 79.50 182 ILE A CA 1
ATOM 1358 C C . ILE A 1 182 ? -2.530 -20.867 -32.237 1.00 79.50 182 ILE A C 1
ATOM 1360 O O . ILE A 1 182 ? -1.678 -19.982 -32.211 1.00 79.50 182 ILE A O 1
ATOM 1364 N N . ASN A 1 183 ? -2.576 -21.818 -31.300 1.00 81.44 183 ASN A N 1
ATOM 1365 C CA . ASN A 1 183 ? -1.667 -21.855 -30.151 1.00 81.44 183 ASN A CA 1
ATOM 1366 C C . ASN A 1 183 ? -0.205 -22.108 -30.547 1.00 81.44 183 ASN A C 1
ATOM 1368 O O . ASN A 1 183 ? 0.717 -21.693 -29.842 1.00 81.44 183 ASN A O 1
ATOM 1372 N N . LYS A 1 184 ? 0.038 -22.815 -31.655 1.00 82.62 184 LYS A N 1
ATOM 1373 C CA . LYS A 1 184 ? 1.382 -22.989 -32.212 1.00 82.62 184 LYS A CA 1
ATOM 1374 C C . LYS A 1 184 ? 1.894 -21.677 -32.810 1.00 82.62 184 LYS A C 1
ATOM 1376 O O . LYS A 1 184 ? 2.992 -21.258 -32.462 1.00 82.62 184 LYS A O 1
ATOM 1381 N N . ILE A 1 185 ? 1.076 -20.995 -33.614 1.00 81.38 185 ILE A N 1
ATOM 1382 C CA . ILE A 1 185 ? 1.427 -19.688 -34.186 1.00 81.38 185 ILE A CA 1
ATOM 1383 C C . ILE A 1 185 ? 1.666 -18.653 -33.077 1.00 81.38 185 ILE A C 1
ATOM 1385 O O . ILE A 1 185 ? 2.640 -17.914 -33.144 1.00 81.38 185 ILE A O 1
ATOM 1389 N N . GLY A 1 186 ? 0.843 -18.637 -32.024 1.00 78.94 186 GLY A N 1
ATOM 1390 C CA . GLY A 1 186 ? 1.022 -17.730 -30.885 1.00 78.94 186 GLY A CA 1
ATOM 1391 C C . GLY A 1 186 ? 2.362 -17.913 -30.163 1.00 78.94 186 GLY A C 1
ATOM 1392 O O . GLY A 1 186 ? 3.007 -16.928 -29.810 1.00 78.94 186 GLY A O 1
ATOM 1393 N N . ARG A 1 187 ? 2.824 -19.160 -30.001 1.00 81.62 187 ARG A N 1
ATOM 1394 C CA . ARG A 1 187 ? 4.144 -19.452 -29.415 1.00 81.62 187 ARG A CA 1
ATOM 1395 C C . ARG A 1 187 ? 5.291 -19.006 -30.319 1.00 81.62 187 ARG A C 1
ATOM 1397 O O . ARG A 1 187 ? 6.199 -18.334 -29.848 1.00 81.62 187 ARG A O 1
ATOM 1404 N N . GLU A 1 188 ? 5.207 -19.300 -31.613 1.00 79.88 188 GLU A N 1
ATOM 1405 C CA . GLU A 1 188 ? 6.229 -18.900 -32.592 1.00 79.88 188 GLU A CA 1
ATOM 1406 C C . GLU A 1 188 ? 6.314 -17.369 -32.752 1.00 79.88 188 GLU A C 1
ATOM 1408 O O . GLU A 1 188 ? 7.401 -16.820 -32.915 1.00 79.88 188 GLU A O 1
ATOM 1413 N N . VAL A 1 189 ? 5.184 -16.658 -32.648 1.00 82.25 189 VAL A N 1
ATOM 1414 C CA . VAL A 1 189 ? 5.138 -15.186 -32.626 1.00 82.25 189 VAL A CA 1
ATOM 1415 C C . VAL A 1 189 ? 5.789 -14.635 -31.360 1.00 82.25 189 VAL A C 1
ATOM 1417 O O . VAL A 1 189 ? 6.561 -13.684 -31.448 1.00 82.25 189 VAL A O 1
ATOM 1420 N N . ALA A 1 190 ? 5.523 -15.231 -30.195 1.00 77.38 190 ALA A N 1
ATOM 1421 C CA . ALA A 1 190 ? 6.147 -14.814 -28.941 1.00 77.38 190 ALA A CA 1
ATOM 1422 C C . ALA A 1 190 ? 7.672 -15.023 -28.961 1.00 77.38 190 ALA A C 1
ATOM 1424 O O . ALA A 1 190 ? 8.416 -14.152 -28.513 1.00 77.38 190 ALA A O 1
ATOM 1425 N N . GLU A 1 191 ? 8.147 -16.136 -29.523 1.00 80.12 191 GLU A N 1
ATOM 1426 C CA . GLU A 1 191 ? 9.578 -16.422 -29.685 1.00 80.12 191 GLU A CA 1
ATOM 1427 C C . GLU A 1 191 ? 10.251 -15.464 -30.680 1.00 80.12 191 GLU A C 1
ATOM 1429 O O . GLU A 1 191 ? 11.269 -14.856 -30.348 1.00 80.12 191 GLU A O 1
ATOM 1434 N N . ALA A 1 192 ? 9.657 -15.243 -31.858 1.00 75.38 192 ALA A N 1
ATOM 1435 C CA . ALA A 1 192 ? 10.199 -14.317 -32.854 1.00 75.38 192 ALA A CA 1
ATOM 1436 C C . ALA A 1 192 ? 10.175 -12.852 -32.377 1.00 75.38 192 ALA A C 1
ATOM 1438 O O . ALA A 1 192 ? 11.121 -12.108 -32.634 1.00 75.38 192 ALA A O 1
ATOM 1439 N N . ALA A 1 193 ? 9.131 -12.438 -31.649 1.00 72.31 193 ALA A N 1
ATOM 1440 C CA . ALA A 1 193 ? 9.044 -11.108 -31.046 1.00 72.31 193 ALA A CA 1
ATOM 1441 C C . ALA A 1 193 ? 10.092 -10.917 -29.943 1.00 72.31 193 ALA A C 1
ATOM 1443 O O . ALA A 1 193 ? 10.725 -9.865 -29.878 1.00 72.31 193 ALA A O 1
ATOM 1444 N N . LYS A 1 194 ? 10.331 -11.948 -29.122 1.00 76.50 194 LYS A N 1
ATOM 1445 C CA . LYS A 1 194 ? 11.406 -11.945 -28.129 1.00 76.50 194 LYS A CA 1
ATOM 1446 C C . LYS A 1 194 ? 12.754 -11.725 -28.819 1.00 76.50 194 LYS A C 1
ATOM 1448 O O . LYS A 1 194 ? 13.456 -10.776 -28.500 1.00 76.50 194 LYS A O 1
ATOM 1453 N N . GLU A 1 195 ? 13.094 -12.524 -29.823 1.00 76.44 195 GLU A N 1
ATOM 1454 C CA . GLU A 1 195 ? 14.368 -12.380 -30.541 1.00 76.44 195 GLU A CA 1
ATOM 1455 C C . GLU A 1 195 ? 14.530 -11.016 -31.237 1.00 76.44 195 GLU A C 1
ATOM 1457 O O . GLU A 1 195 ? 15.635 -10.474 -31.266 1.00 76.44 195 GLU A O 1
ATOM 1462 N N . LEU A 1 196 ? 13.441 -10.411 -31.722 1.00 74.06 196 LEU A N 1
ATOM 1463 C CA . LEU A 1 196 ? 13.430 -9.059 -32.296 1.00 74.06 196 LEU A CA 1
ATOM 1464 C C . LEU A 1 196 ? 13.748 -7.955 -31.289 1.00 74.06 196 LEU A C 1
ATOM 1466 O O . LEU A 1 196 ? 14.462 -7.012 -31.626 1.00 74.06 196 LEU A O 1
ATOM 1470 N N . VAL A 1 197 ? 13.221 -8.070 -30.070 1.00 73.12 197 VAL A N 1
ATOM 1471 C CA . VAL A 1 197 ? 13.426 -7.080 -29.004 1.00 73.12 197 VAL A CA 1
ATOM 1472 C C . VAL A 1 197 ? 14.872 -7.100 -28.499 1.00 73.12 197 VAL A C 1
ATOM 1474 O O . VAL A 1 197 ? 15.398 -6.058 -28.111 1.00 73.12 197 VAL A O 1
ATOM 1477 N N . TYR A 1 198 ? 15.541 -8.257 -28.554 1.00 59.81 198 TYR A N 1
ATOM 1478 C CA . TYR A 1 198 ? 16.862 -8.449 -27.943 1.00 59.81 198 TYR A CA 1
ATOM 1479 C C . TYR A 1 198 ? 18.040 -8.531 -28.933 1.00 59.81 198 TYR A C 1
ATOM 1481 O O . TYR A 1 198 ? 19.189 -8.583 -28.494 1.00 59.81 198 TYR A O 1
ATOM 1489 N N . THR A 1 199 ? 17.806 -8.505 -30.252 1.00 74.88 199 THR A N 1
ATOM 1490 C CA . THR A 1 199 ? 18.883 -8.619 -31.255 1.00 74.88 199 THR A CA 1
ATOM 1491 C C . THR A 1 199 ? 19.266 -7.275 -31.885 1.00 74.88 199 THR A C 1
ATOM 1493 O O . THR A 1 199 ? 18.440 -6.592 -32.485 1.00 74.88 199 THR A O 1
ATOM 1496 N N . ASN A 1 200 ? 20.559 -6.922 -31.837 1.00 64.44 200 ASN A N 1
ATOM 1497 C CA . ASN A 1 200 ? 21.102 -5.716 -32.487 1.00 64.44 200 ASN A CA 1
ATOM 1498 C C . ASN A 1 200 ? 21.519 -5.933 -33.955 1.00 64.44 200 ASN A C 1
ATOM 1500 O O . ASN A 1 200 ? 21.741 -4.957 -34.675 1.00 64.44 200 ASN A O 1
ATOM 1504 N N . ASP A 1 201 ? 21.589 -7.179 -34.428 1.00 76.06 201 ASP A N 1
ATOM 1505 C CA . ASP A 1 201 ? 21.940 -7.499 -35.814 1.00 76.06 201 ASP A CA 1
ATOM 1506 C C . ASP A 1 201 ? 20.796 -7.099 -36.777 1.00 76.06 201 ASP A C 1
ATOM 1508 O O . ASP A 1 201 ? 19.660 -7.562 -36.613 1.00 76.06 201 ASP A O 1
ATOM 1512 N N . PRO A 1 202 ? 21.044 -6.226 -37.774 1.00 75.25 202 PRO A N 1
ATOM 1513 C CA . PRO A 1 202 ? 20.032 -5.828 -38.752 1.00 75.25 202 PRO A CA 1
ATOM 1514 C C . PRO A 1 202 ? 19.538 -6.989 -39.630 1.00 75.25 202 PRO A C 1
ATOM 1516 O O . PRO A 1 202 ? 18.404 -6.937 -40.106 1.00 75.25 202 PRO A O 1
ATOM 1519 N N . LYS A 1 203 ? 20.341 -8.043 -39.836 1.00 76.44 203 LYS A N 1
ATOM 1520 C CA . LYS A 1 203 ? 19.942 -9.213 -40.633 1.00 76.44 203 LYS A CA 1
ATOM 1521 C C . LYS A 1 203 ? 18.930 -10.075 -39.888 1.00 76.44 203 LYS A C 1
ATOM 1523 O O . LYS A 1 203 ? 17.884 -10.389 -40.445 1.00 76.44 203 LYS A O 1
ATOM 1528 N N . ILE A 1 204 ? 19.202 -10.365 -38.616 1.00 75.19 204 ILE A N 1
ATOM 1529 C CA . ILE A 1 204 ? 18.307 -11.158 -37.760 1.00 75.19 204 ILE A CA 1
ATOM 1530 C C . ILE A 1 204 ? 17.000 -10.400 -37.513 1.00 75.19 204 ILE A C 1
ATOM 1532 O O . ILE A 1 204 ? 15.925 -10.989 -37.565 1.00 75.19 204 ILE A O 1
ATOM 1536 N N . ARG A 1 205 ? 17.056 -9.073 -37.329 1.00 73.38 205 ARG A N 1
ATOM 1537 C CA . ARG A 1 205 ? 15.837 -8.258 -37.223 1.00 73.38 205 ARG A CA 1
ATOM 1538 C C . ARG A 1 205 ? 14.970 -8.360 -38.473 1.00 73.38 205 ARG A C 1
ATOM 1540 O O . ARG A 1 205 ? 13.775 -8.594 -38.337 1.00 73.38 205 ARG A O 1
ATOM 1547 N N . LYS A 1 206 ? 15.564 -8.252 -39.665 1.00 81.19 206 LYS A N 1
ATOM 1548 C CA . LYS A 1 206 ? 14.828 -8.382 -40.928 1.00 81.19 206 LYS A CA 1
ATOM 1549 C C . LYS A 1 206 ? 14.216 -9.779 -41.093 1.00 81.19 206 LYS A C 1
ATOM 1551 O O . LYS A 1 206 ? 13.030 -9.903 -41.380 1.00 81.19 206 LYS A O 1
ATOM 1556 N N . GLU A 1 207 ? 14.992 -10.822 -40.819 1.00 83.94 207 GLU A N 1
ATOM 1557 C CA . GLU A 1 207 ? 14.533 -12.213 -40.886 1.00 83.94 207 GLU A CA 1
ATOM 1558 C C . GLU A 1 207 ? 13.348 -12.473 -39.945 1.00 83.94 207 GLU A C 1
ATOM 1560 O O . GLU A 1 207 ? 12.337 -13.052 -40.337 1.00 83.94 207 GLU A O 1
ATOM 1565 N N . LYS A 1 208 ? 13.421 -11.990 -38.702 1.00 81.50 208 LYS A N 1
ATOM 1566 C CA . LYS A 1 208 ? 12.354 -12.184 -37.716 1.00 81.50 208 LYS A CA 1
ATOM 1567 C C . LYS A 1 208 ? 11.131 -11.313 -38.001 1.00 81.50 208 LYS A C 1
ATOM 1569 O O . LYS A 1 208 ? 10.015 -11.764 -37.749 1.00 81.50 208 LYS A O 1
ATOM 1574 N N . THR A 1 209 ? 11.292 -10.123 -38.588 1.00 82.44 209 THR A N 1
ATOM 1575 C CA . THR A 1 209 ? 10.141 -9.350 -39.087 1.00 82.44 209 THR A CA 1
ATOM 1576 C C . THR A 1 209 ? 9.440 -10.055 -40.241 1.00 82.44 209 THR A C 1
ATOM 1578 O O . THR A 1 209 ? 8.211 -10.087 -40.257 1.00 82.44 209 THR A O 1
ATOM 1581 N N . ASP A 1 210 ? 10.189 -10.681 -41.151 1.00 84.56 210 ASP A N 1
ATOM 1582 C CA . ASP A 1 210 ? 9.620 -11.434 -42.273 1.00 84.56 210 ASP A CA 1
ATOM 1583 C C . ASP A 1 210 ? 8.848 -12.667 -41.764 1.00 84.56 210 ASP A C 1
ATOM 1585 O O . ASP A 1 210 ? 7.735 -12.944 -42.218 1.00 84.56 210 ASP A O 1
ATOM 1589 N N . VAL A 1 211 ? 9.365 -13.346 -40.731 1.00 83.62 211 VAL A N 1
ATOM 1590 C CA . VAL A 1 211 ? 8.651 -14.431 -40.033 1.00 83.62 211 VAL A CA 1
ATOM 1591 C C . VAL A 1 211 ? 7.349 -13.929 -39.400 1.00 83.62 211 VAL A C 1
ATOM 1593 O O . VAL A 1 211 ? 6.309 -14.564 -39.569 1.00 83.62 211 VAL A O 1
ATOM 1596 N N . LEU A 1 212 ? 7.359 -12.790 -38.701 1.00 82.00 212 LEU A N 1
ATOM 1597 C CA . LEU A 1 212 ? 6.144 -12.233 -38.093 1.00 82.00 212 LEU A CA 1
ATOM 1598 C C . LEU A 1 212 ? 5.093 -11.833 -39.138 1.00 82.00 212 LEU A C 1
ATOM 1600 O O . LEU A 1 212 ? 3.900 -12.063 -38.924 1.00 82.00 212 LEU A O 1
ATOM 1604 N N . LEU A 1 213 ? 5.519 -11.281 -40.277 1.00 84.81 213 LEU A N 1
ATOM 1605 C CA . LEU A 1 213 ? 4.628 -10.947 -41.388 1.00 84.81 213 LEU A CA 1
ATOM 1606 C C . LEU A 1 213 ? 3.994 -12.204 -41.998 1.00 84.81 213 LEU A C 1
ATOM 1608 O O . LEU A 1 213 ? 2.772 -12.255 -42.135 1.00 84.81 213 LEU A O 1
ATOM 1612 N N . ALA A 1 214 ? 4.777 -13.257 -42.237 1.00 83.88 214 ALA A N 1
ATOM 1613 C CA . ALA A 1 214 ? 4.256 -14.533 -42.728 1.00 83.88 214 ALA A CA 1
ATOM 1614 C C . ALA A 1 214 ? 3.246 -15.172 -41.751 1.00 83.88 214 ALA A C 1
ATOM 1616 O O . ALA A 1 214 ? 2.227 -15.734 -42.160 1.00 83.88 214 ALA A O 1
ATOM 1617 N N . LYS A 1 215 ? 3.477 -15.063 -40.434 1.00 84.06 215 LYS A N 1
ATOM 1618 C CA . LYS A 1 215 ? 2.542 -15.579 -39.415 1.00 84.06 215 LYS A CA 1
ATOM 1619 C C . LYS A 1 215 ? 1.269 -14.741 -39.306 1.00 84.06 215 LYS A C 1
ATOM 1621 O O . LYS A 1 215 ? 0.193 -15.304 -39.102 1.00 84.06 215 LYS A O 1
ATOM 1626 N N . LYS A 1 216 ? 1.362 -13.421 -39.492 1.00 84.69 216 LYS A N 1
ATOM 1627 C CA . LYS A 1 216 ? 0.196 -12.532 -39.599 1.00 84.69 216 LYS A CA 1
ATOM 1628 C C . LYS A 1 216 ? -0.686 -12.927 -40.785 1.00 84.69 216 LYS A C 1
ATOM 1630 O O . LYS A 1 216 ? -1.902 -13.012 -40.626 1.00 84.69 216 LYS A O 1
ATOM 1635 N N . GLU A 1 217 ? -0.095 -13.203 -41.945 1.00 85.62 217 GLU A N 1
ATOM 1636 C CA . GLU A 1 217 ? -0.829 -13.665 -43.130 1.00 85.62 217 GLU A CA 1
ATOM 1637 C C . GLU A 1 217 ? -1.503 -15.023 -42.894 1.00 85.62 217 GLU A C 1
ATOM 1639 O O . GLU A 1 217 ? -2.689 -15.173 -43.192 1.00 85.62 217 GLU A O 1
ATOM 1644 N N . ALA A 1 218 ? -0.810 -15.969 -42.251 1.00 82.25 218 ALA A N 1
ATOM 1645 C CA . ALA A 1 218 ? -1.383 -17.265 -41.884 1.00 82.25 218 ALA A CA 1
ATOM 1646 C C . ALA A 1 218 ? -2.592 -17.138 -40.934 1.00 82.25 218 ALA A C 1
ATOM 1648 O O . ALA A 1 218 ? -3.598 -17.823 -41.114 1.00 82.25 218 ALA A O 1
ATOM 1649 N N . LEU A 1 219 ? -2.543 -16.232 -39.948 1.00 82.69 219 LEU A N 1
ATOM 1650 C CA . LEU A 1 219 ? -3.685 -15.964 -39.061 1.00 82.69 219 LEU A CA 1
ATOM 1651 C C . LEU A 1 219 ? -4.849 -15.286 -39.792 1.00 82.69 219 LEU A C 1
ATOM 1653 O O . LEU A 1 219 ? -6.007 -15.574 -39.496 1.00 82.69 219 LEU A O 1
ATOM 1657 N N . LEU A 1 220 ? -4.568 -14.406 -40.757 1.00 85.00 220 LEU A N 1
ATOM 1658 C CA . LEU A 1 220 ? -5.604 -1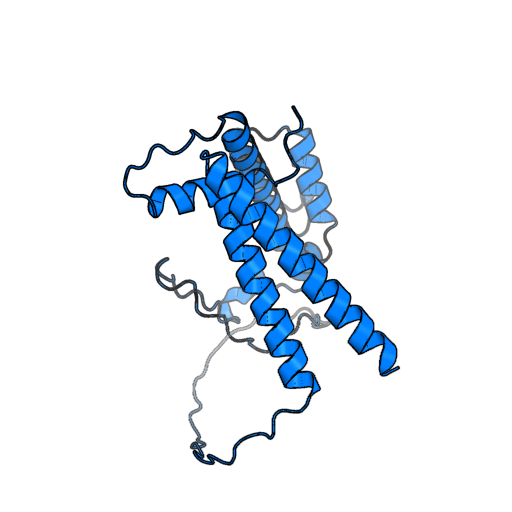3.785 -41.586 1.00 85.00 220 LEU A CA 1
ATOM 1659 C C . LEU A 1 220 ? -6.277 -14.797 -42.519 1.00 85.00 220 LEU A C 1
ATOM 1661 O O . LEU A 1 220 ? -7.479 -14.692 -42.757 1.00 85.00 220 LEU A O 1
ATOM 1665 N N . GLN A 1 221 ? -5.535 -15.783 -43.018 1.00 84.44 221 GLN A N 1
ATOM 1666 C CA . GLN A 1 221 ? -6.091 -16.879 -43.805 1.00 84.44 221 GLN A CA 1
ATOM 1667 C C . GLN A 1 221 ? -6.971 -17.795 -42.944 1.00 84.44 221 GLN A C 1
ATOM 1669 O O . GLN A 1 221 ? -8.121 -18.032 -43.304 1.00 84.44 221 GLN A O 1
ATOM 1674 N N . LEU A 1 222 ? -6.501 -18.183 -41.753 1.00 80.50 222 LEU A N 1
ATOM 1675 C CA . LEU A 1 222 ? -7.303 -18.938 -40.781 1.00 80.50 222 LEU A CA 1
ATOM 1676 C C . LEU A 1 222 ? -8.574 -18.181 -40.370 1.00 80.50 222 LEU A C 1
ATOM 1678 O O . LEU A 1 222 ? -9.635 -18.780 -40.232 1.00 80.50 222 LEU A O 1
ATOM 1682 N N . LYS A 1 223 ? -8.503 -16.851 -40.227 1.00 82.06 223 LYS A N 1
ATOM 1683 C CA . LYS A 1 223 ? -9.678 -16.009 -39.961 1.00 82.06 223 LYS A CA 1
ATOM 1684 C C . LYS A 1 223 ? -10.706 -16.077 -41.096 1.00 82.06 223 LYS A C 1
ATOM 1686 O O . LYS A 1 223 ? -11.897 -16.154 -40.811 1.00 82.06 223 LYS A O 1
ATOM 1691 N N . LYS A 1 224 ? -10.260 -16.054 -42.358 1.00 81.44 224 LYS A N 1
ATOM 1692 C CA . LYS A 1 224 ? -11.144 -16.176 -43.532 1.00 81.44 224 LYS A CA 1
ATOM 1693 C C . LYS A 1 224 ? -11.807 -17.549 -43.604 1.00 81.44 224 LYS A C 1
ATOM 1695 O O . LYS A 1 224 ? -12.996 -17.622 -43.907 1.00 81.44 224 LYS A O 1
ATOM 1700 N N . GLU A 1 225 ? -11.055 -18.605 -43.299 1.00 74.88 225 GLU A N 1
ATOM 1701 C CA . GLU A 1 225 ? -11.571 -19.976 -43.225 1.00 74.88 225 GLU A CA 1
ATOM 1702 C C . GLU A 1 225 ? -12.647 -20.089 -42.141 1.00 74.88 225 GLU A C 1
ATOM 1704 O O . GLU A 1 225 ? -13.725 -20.590 -42.416 1.00 74.88 225 GLU A O 1
ATOM 1709 N N . ILE A 1 226 ? -12.427 -19.528 -40.948 1.00 73.44 226 ILE A N 1
ATOM 1710 C CA . ILE A 1 226 ? -13.441 -19.517 -39.879 1.00 73.44 226 ILE A CA 1
ATOM 1711 C C . ILE A 1 226 ? -14.708 -18.764 -40.316 1.00 73.44 226 ILE A C 1
ATOM 1713 O O . ILE A 1 226 ? -15.804 -19.273 -40.116 1.00 73.44 226 ILE A O 1
ATOM 1717 N N . SER A 1 227 ? -14.572 -17.606 -40.972 1.00 70.62 227 SER A N 1
ATOM 1718 C CA . SER A 1 227 ? -15.724 -16.816 -41.439 1.00 70.62 227 SER A CA 1
ATOM 1719 C C . SER A 1 227 ? -16.479 -17.417 -42.630 1.00 70.62 227 SER A C 1
ATOM 1721 O O . SER A 1 227 ? -17.517 -16.891 -43.004 1.00 70.62 227 SER A O 1
ATOM 1723 N N . THR A 1 228 ? -15.949 -18.462 -43.277 1.00 59.53 228 THR A N 1
ATOM 1724 C CA . THR A 1 228 ? -16.656 -19.182 -44.355 1.00 59.53 228 THR A CA 1
ATOM 1725 C C . THR A 1 228 ? -17.453 -20.388 -43.846 1.00 59.53 228 THR A C 1
ATOM 1727 O O . THR A 1 228 ? -18.183 -20.989 -44.630 1.00 59.53 228 THR A O 1
ATOM 1730 N N . TYR A 1 229 ? -17.326 -20.736 -42.559 1.00 54.53 229 TYR A N 1
ATOM 1731 C CA . TYR A 1 229 ? -18.089 -21.800 -41.889 1.00 54.53 229 TYR A CA 1
ATOM 1732 C C . TYR A 1 229 ? -19.207 -21.271 -40.963 1.00 54.53 229 TYR A C 1
ATOM 1734 O O . TYR A 1 229 ? -19.852 -22.080 -40.294 1.00 54.53 229 TYR A O 1
ATOM 1742 N N . GLU A 1 230 ? -19.429 -19.952 -40.924 1.00 47.03 230 GLU A N 1
ATOM 1743 C CA . GLU A 1 230 ? -20.628 -19.301 -40.3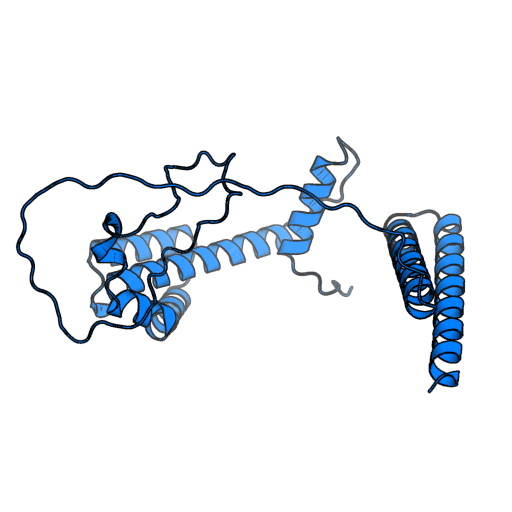57 1.00 47.03 230 GLU A CA 1
ATOM 1744 C C . GLU A 1 230 ? -21.681 -19.079 -41.451 1.00 47.03 230 GLU A C 1
ATOM 1746 O O . GLU A 1 230 ? -22.879 -19.291 -41.153 1.00 47.03 230 GLU A O 1
#

Radius of gyration: 28.51 Å; Cα contacts (8 Å, |Δi|>4): 115; chains: 1; bounding box: 54×62×76 Å

Solvent-accessible surface area (backbone atoms only — not comparable to full-atom values): 14442 Å² total; per-residue (Å²): 134,84,78,73,91,65,56,49,57,59,56,52,55,50,54,51,57,48,51,73,70,40,88,79,61,92,69,80,80,77,56,67,68,45,55,48,50,37,53,52,52,48,43,53,50,51,52,43,49,50,39,29,54,53,26,26,75,44,51,37,84,85,57,46,49,74,65,58,50,49,53,54,49,53,51,26,63,76,56,70,50,53,68,72,57,53,52,49,38,44,52,51,32,56,70,31,67,65,32,49,48,46,28,74,60,44,53,83,81,44,49,93,81,51,84,81,77,61,75,81,58,58,82,92,58,81,79,71,78,73,79,84,82,82,78,67,93,69,75,76,95,62,91,82,81,92,81,87,83,89,84,88,88,88,83,92,86,89,86,85,89,85,85,88,83,91,84,83,85,77,80,75,47,74,66,56,53,50,51,50,51,51,58,49,52,54,50,54,46,52,52,37,50,51,52,46,77,74,47,87,50,69,65,59,38,50,55,36,51,51,50,49,50,55,51,52,52,53,52,53,50,53,50,51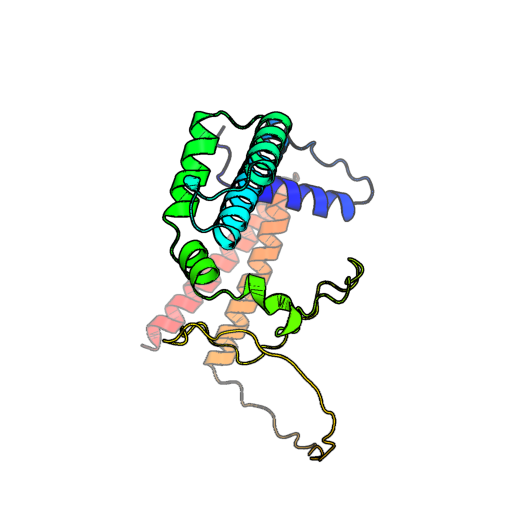,57,56,66,72,76,113

Mean predicted aligned error: 20.25 Å